Protein AF-A0A2W4NQB0-F1 (afdb_monomer)

pLDDT: mean 89.16, std 13.5, range [45.03, 98.75]

Mean predicted aligned error: 7.3 Å

Foldseek 3Di:
DDDPDDDDPPAAEDEFEALAPVSLLVQVVCLVVRHAAAYEYQPDDVRLQFQQAAADQDDPSSCVSCVLLQKDFANFWFWFAAQVQATDTGRIGRPQTFGCRVQQLFEEEEECCQAPSHDSPVNQVSNCPYPRCVVSVYHYHYWYFPLDPDPCLSPPALQVQLAVCPPPVSLVVRLVRVCVGCVRGQEYEYAQRQHQQDNSQVVSCVSNVHHYHYGGHGGNHSSSSNSVVSSVVSCVVSVHHYHHDDDDDDDDDPDPPPQDVPRDDPDPDDDDDDDD

Radius of gyration: 25.25 Å; Cα contacts (8 Å, |Δi|>4): 503; chains: 1; bounding box: 64×58×82 Å

Sequence (276 aa):
MGEPLATRAGEPSVLVVGAGFAGVAAAWAARQAGARVQVVSAGAGASELYSGLADGAPNAKAQEIASALGLAVHAAPRAVATREGFVRLVLGRDRAVLDLEALSGRTIAVVDLSRDDFDAGLLAKSLEASAWARSTRTRFVAVPVEALESGPERRFPPFDFARVLENPERVRKLARLLASASAHADGFLLGPWLGIERPVAEELTRLLARPVGETASGPEGAAGARFAVRRRELFGRLEIELAIGRVLTIERSPLRPVPRPGDRLPRPGGGSPSAA

Solvent-accessible surface area (backbone atoms only — not comparable to full-atom values): 15198 Å² total; per-residue (Å²): 133,82,80,79,83,84,74,66,93,87,60,54,76,45,82,35,80,38,75,32,67,70,29,47,51,51,48,50,54,41,42,77,69,66,31,51,38,38,35,35,20,72,63,87,45,79,47,31,34,27,29,33,69,36,78,66,88,69,50,75,68,52,45,52,54,37,45,65,44,58,32,48,70,48,100,57,74,37,35,31,44,37,75,89,23,44,74,43,77,28,26,26,30,32,66,39,40,32,63,47,57,86,44,62,51,33,40,33,28,21,46,22,58,77,34,80,88,50,62,24,62,62,33,15,55,38,36,37,70,27,72,67,22,60,76,43,57,27,43,45,41,53,35,76,44,96,66,66,93,50,80,70,65,35,70,49,54,49,45,61,45,5,56,59,48,56,38,71,66,52,42,53,51,44,41,55,51,53,56,70,62,42,81,80,44,59,27,40,39,36,61,39,31,51,21,48,88,50,66,41,16,61,51,42,17,64,75,64,77,32,58,37,16,18,23,33,23,54,67,68,18,15,40,5,50,25,42,52,49,31,47,51,54,44,28,59,78,66,69,38,45,76,45,84,42,77,87,88,79,87,78,83,72,82,72,74,77,74,74,53,98,82,60,76,73,80,70,82,75,80,77,77,84,86,86,133

Structure (mmCIF, N/CA/C/O backbone):
data_AF-A0A2W4NQB0-F1
#
_entry.id   AF-A0A2W4NQB0-F1
#
loop_
_atom_site.group_PDB
_atom_site.id
_atom_site.type_symbol
_atom_site.label_atom_id
_atom_site.label_alt_id
_atom_site.label_comp_id
_atom_site.label_asym_id
_atom_site.label_entity_id
_atom_site.label_seq_id
_atom_site.pdbx_PDB_ins_code
_atom_site.Cartn_x
_atom_site.Cartn_y
_atom_site.Cartn_z
_atom_site.occupancy
_atom_site.B_iso_or_equiv
_atom_site.auth_seq_id
_atom_site.auth_comp_id
_atom_site.auth_asym_id
_atom_site.auth_atom_id
_atom_site.pdbx_PDB_model_num
ATOM 1 N N . MET A 1 1 ? -6.551 19.478 28.915 1.00 45.03 1 MET A N 1
ATOM 2 C CA . MET A 1 1 ? -7.536 18.575 29.544 1.00 45.03 1 MET A CA 1
ATOM 3 C C . MET A 1 1 ? -8.723 18.504 28.603 1.00 45.03 1 MET A C 1
ATOM 5 O O . MET A 1 1 ? -9.237 19.561 28.270 1.00 45.03 1 MET A O 1
ATOM 9 N N . GLY A 1 2 ? -9.052 17.325 28.069 1.00 51.56 2 GLY A N 1
ATOM 10 C CA . GLY A 1 2 ? -10.217 17.168 27.190 1.00 51.56 2 GLY A CA 1
ATOM 11 C C . GLY A 1 2 ? -11.502 17.183 28.013 1.00 51.56 2 GLY A C 1
ATOM 12 O O . GLY A 1 2 ? -11.500 16.666 29.131 1.00 51.56 2 GLY A O 1
ATOM 13 N N . GLU A 1 3 ? -12.566 17.798 27.497 1.00 50.22 3 GLU A N 1
ATOM 14 C CA . GLU A 1 3 ? -13.870 17.742 28.156 1.00 50.22 3 GLU A CA 1
ATOM 15 C C . GLU A 1 3 ? -14.372 16.290 28.245 1.00 50.22 3 GLU A C 1
ATOM 17 O O . GLU A 1 3 ? -14.211 15.521 27.291 1.00 50.22 3 GLU A O 1
ATOM 22 N N . PRO A 1 4 ? -14.977 15.888 29.375 1.00 56.28 4 PRO A N 1
ATOM 23 C CA . PRO A 1 4 ? -15.612 14.587 29.489 1.00 56.28 4 PRO A CA 1
ATOM 24 C C . PRO A 1 4 ? -16.767 14.479 28.486 1.00 56.28 4 PRO A C 1
ATOM 26 O O . PRO A 1 4 ? -17.586 15.388 28.361 1.00 56.28 4 PRO A O 1
ATOM 29 N N . LEU A 1 5 ? -16.855 13.342 27.792 1.00 54.62 5 LEU A N 1
ATOM 30 C CA . LEU A 1 5 ? -17.960 13.043 26.884 1.00 54.62 5 LEU A CA 1
ATOM 31 C C . LEU A 1 5 ? -19.300 13.153 27.622 1.00 54.62 5 LEU A C 1
ATOM 33 O O . LEU A 1 5 ? -19.644 12.296 28.437 1.00 54.62 5 LEU A O 1
ATOM 37 N N . ALA A 1 6 ? -20.089 14.176 27.297 1.00 49.59 6 ALA A N 1
ATOM 38 C CA . ALA A 1 6 ? -21.476 14.254 27.731 1.00 49.59 6 ALA A CA 1
ATOM 39 C C . ALA A 1 6 ? -22.262 13.096 27.089 1.00 49.59 6 ALA A C 1
ATOM 41 O O . ALA A 1 6 ? -22.508 13.080 25.876 1.00 49.59 6 ALA A O 1
ATOM 42 N N . THR A 1 7 ? -22.628 12.091 27.884 1.00 50.47 7 THR A N 1
ATOM 43 C CA . THR A 1 7 ? -23.463 10.969 27.445 1.00 50.47 7 THR A CA 1
ATOM 44 C C . THR A 1 7 ? -24.933 11.395 27.431 1.00 50.47 7 THR A C 1
ATOM 46 O O . THR A 1 7 ? -25.436 11.988 28.386 1.00 50.47 7 THR A O 1
ATOM 49 N N . ARG A 1 8 ? -25.652 11.104 26.336 1.00 54.56 8 ARG A N 1
ATOM 50 C CA . ARG A 1 8 ? -27.122 11.149 26.356 1.00 54.56 8 ARG A CA 1
ATOM 51 C C . ARG A 1 8 ? -27.603 10.007 27.250 1.00 54.56 8 ARG A C 1
ATOM 53 O O . ARG A 1 8 ? -27.053 8.909 27.196 1.00 54.56 8 ARG A O 1
ATOM 60 N N . ALA A 1 9 ? -28.604 10.266 28.085 1.00 56.81 9 ALA A N 1
ATOM 61 C CA . ALA A 1 9 ? -29.135 9.255 28.990 1.00 56.81 9 ALA A CA 1
ATOM 62 C C . ALA A 1 9 ? -29.674 8.049 28.194 1.00 56.81 9 ALA A C 1
ATOM 64 O O . ALA A 1 9 ? -30.588 8.207 27.390 1.00 56.81 9 ALA A O 1
ATOM 65 N N . GLY A 1 10 ? -29.107 6.860 28.431 1.00 66.50 10 GLY A N 1
ATOM 66 C CA . GLY A 1 10 ? -29.635 5.576 27.948 1.00 66.50 10 GLY A CA 1
ATOM 67 C C . GLY A 1 10 ? -28.856 4.878 26.827 1.00 66.50 10 GLY A C 1
ATOM 68 O O . GLY A 1 10 ? -29.095 3.695 26.610 1.00 66.50 10 GLY A O 1
ATOM 69 N N . GLU A 1 11 ? -27.911 5.536 26.150 1.00 71.31 11 GLU A N 1
ATOM 70 C CA . GLU A 1 11 ? -27.106 4.885 25.102 1.00 71.31 11 GLU A CA 1
ATOM 71 C C . GLU A 1 11 ? -25.805 4.304 25.691 1.00 71.31 11 GLU A C 1
ATOM 73 O O . GLU A 1 11 ? -25.089 5.025 26.399 1.00 71.31 11 GLU A O 1
ATOM 78 N N . PRO A 1 12 ? -25.462 3.022 25.437 1.00 78.31 12 PRO A N 1
ATOM 79 C CA . PRO A 1 12 ? -24.201 2.462 25.904 1.00 78.31 12 PRO A CA 1
ATOM 80 C C . PRO A 1 12 ? -23.029 3.196 25.241 1.00 78.31 12 PRO A C 1
ATOM 82 O O . PRO A 1 12 ? -22.943 3.284 24.018 1.00 78.31 12 PRO A O 1
ATOM 85 N N . SER A 1 13 ? -22.117 3.731 26.052 1.00 89.06 13 SER A N 1
ATOM 86 C CA . SER A 1 13 ? -20.909 4.412 25.583 1.00 89.06 13 SER A CA 1
ATOM 87 C C . SER A 1 13 ? -19.702 3.481 25.644 1.00 89.06 13 SER A C 1
ATOM 89 O O . SER A 1 13 ? -19.432 2.892 26.693 1.00 89.06 13 SER A O 1
ATOM 91 N N . VAL A 1 14 ? -18.943 3.391 24.556 1.00 94.00 14 VAL A N 1
ATOM 92 C CA . VAL A 1 14 ? -17.714 2.597 24.468 1.00 94.00 14 VAL A CA 1
ATOM 93 C C . VAL A 1 14 ? -16.537 3.507 24.127 1.00 94.00 14 VAL A C 1
ATOM 95 O O . VAL A 1 14 ? -16.561 4.229 23.132 1.00 94.00 14 VAL A O 1
ATOM 98 N N . LEU A 1 15 ? -15.489 3.433 24.946 1.00 93.62 15 LEU A N 1
ATOM 99 C CA . LEU A 1 15 ? -14.187 4.030 24.668 1.00 93.62 15 LEU A CA 1
ATOM 100 C C . LEU A 1 15 ? -13.243 2.946 24.141 1.00 93.62 15 LEU A C 1
ATOM 102 O O . LEU A 1 15 ? -13.011 1.943 24.815 1.00 93.62 15 LEU A O 1
ATOM 106 N N . VAL A 1 16 ? -12.670 3.162 22.961 1.00 95.44 16 VAL A N 1
ATOM 107 C CA . VAL A 1 16 ? -11.648 2.292 22.372 1.00 95.44 16 VAL A CA 1
ATOM 108 C C . VAL A 1 16 ? -10.301 3.005 22.415 1.00 95.44 16 VAL A C 1
ATOM 110 O O . VAL A 1 16 ? -10.167 4.126 21.928 1.00 95.44 16 VAL A O 1
ATOM 113 N N . VAL A 1 17 ? -9.284 2.351 22.976 1.00 93.81 17 VAL A N 1
ATOM 114 C CA . VAL A 1 17 ? -7.919 2.890 23.046 1.00 93.81 17 VAL A CA 1
ATOM 115 C C . VAL A 1 17 ? -7.056 2.230 21.975 1.00 93.81 17 VAL A C 1
ATOM 117 O O . VAL A 1 17 ? -6.799 1.030 22.017 1.00 93.81 17 VAL A O 1
ATOM 120 N N . GLY A 1 18 ? -6.598 3.034 21.019 1.00 92.25 18 GLY A N 1
ATOM 121 C CA . GLY A 1 18 ? -5.845 2.601 19.847 1.00 92.25 18 GLY A CA 1
ATOM 122 C C . GLY A 1 18 ? -6.714 2.520 18.593 1.00 92.25 18 GLY A C 1
ATOM 123 O O . GLY A 1 18 ? -7.840 2.036 18.616 1.00 92.25 18 GLY A O 1
ATOM 124 N N . ALA A 1 19 ? -6.160 2.973 17.468 1.00 92.56 19 ALA A N 1
ATOM 125 C CA . ALA A 1 19 ? -6.850 3.033 16.179 1.00 92.56 19 ALA A CA 1
ATOM 126 C C . ALA A 1 19 ? -6.202 2.118 15.120 1.00 92.56 19 ALA A C 1
ATOM 128 O O . ALA A 1 19 ? -6.284 2.383 13.923 1.00 92.56 19 ALA A O 1
ATOM 129 N N . GLY A 1 20 ? -5.520 1.050 15.548 1.00 90.81 20 GLY A N 1
ATOM 130 C CA . GLY A 1 20 ? -5.063 -0.002 14.635 1.00 90.81 20 GLY A CA 1
ATOM 131 C C . GLY A 1 20 ? -6.180 -0.969 14.236 1.00 90.81 20 GLY A C 1
ATOM 132 O O . GLY A 1 20 ? -7.324 -0.758 14.627 1.00 90.81 20 GLY A O 1
ATOM 133 N N . PHE A 1 21 ? -5.878 -2.053 13.510 1.00 88.69 21 PHE A N 1
ATOM 134 C CA . PHE A 1 21 ? -6.901 -3.011 13.042 1.00 88.69 21 PHE A CA 1
ATOM 135 C C . PHE A 1 21 ? -7.798 -3.535 14.169 1.00 88.69 21 PHE A C 1
ATOM 137 O O . PHE A 1 21 ? -9.017 -3.531 14.029 1.00 88.69 21 PHE A O 1
ATOM 144 N N . ALA A 1 22 ? -7.212 -3.924 15.307 1.00 90.19 22 ALA A N 1
ATOM 145 C CA . ALA A 1 22 ? -7.974 -4.375 16.473 1.00 90.19 22 ALA A CA 1
ATOM 146 C C . ALA A 1 22 ? -8.902 -3.279 17.027 1.00 90.19 22 ALA A C 1
ATOM 148 O O . ALA A 1 22 ? -10.061 -3.549 17.330 1.00 90.19 22 ALA A O 1
ATOM 149 N N . GLY A 1 23 ? -8.420 -2.035 17.102 1.00 93.62 23 GLY A N 1
ATOM 150 C CA . GLY A 1 23 ? -9.219 -0.890 17.543 1.00 93.62 23 GLY A CA 1
ATOM 151 C C . GLY A 1 23 ? -10.349 -0.555 16.571 1.00 93.62 23 GLY A C 1
ATOM 152 O O . GLY A 1 23 ? -11.481 -0.342 16.993 1.00 93.62 23 GLY A O 1
ATOM 153 N N . VAL A 1 24 ? -10.079 -0.596 15.263 1.00 93.81 24 VAL A N 1
ATOM 154 C CA . VAL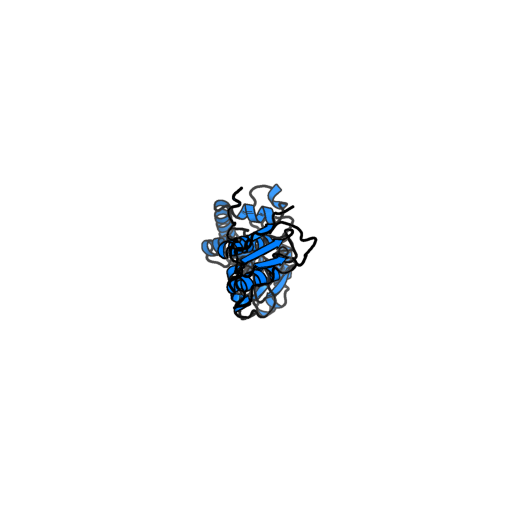 A 1 24 ? -11.099 -0.425 14.219 1.00 93.81 24 VAL A CA 1
ATOM 155 C C . VAL A 1 24 ? -12.156 -1.521 14.309 1.00 93.81 24 VAL A C 1
ATOM 157 O O . VAL A 1 24 ? -13.344 -1.214 14.279 1.00 93.81 24 VAL A O 1
ATOM 160 N N . ALA A 1 25 ? -11.749 -2.781 14.470 1.00 93.19 25 ALA A N 1
ATOM 161 C CA . ALA A 1 25 ? -12.675 -3.901 14.598 1.00 93.19 25 ALA A CA 1
ATOM 162 C C . ALA A 1 25 ? -13.538 -3.797 15.865 1.00 93.19 25 ALA A C 1
ATOM 164 O O . ALA A 1 25 ? -14.746 -4.027 15.801 1.00 93.19 25 ALA A O 1
ATOM 165 N N . ALA A 1 26 ? -12.947 -3.404 16.999 1.00 95.31 26 ALA A N 1
ATOM 166 C CA . ALA A 1 26 ? -13.676 -3.170 18.243 1.00 95.31 26 ALA A CA 1
ATOM 167 C C . ALA A 1 26 ? -14.680 -2.015 18.104 1.00 95.31 26 ALA A C 1
ATOM 169 O O . ALA A 1 26 ? -15.844 -2.164 18.471 1.00 95.31 26 ALA A O 1
ATOM 170 N N . ALA A 1 27 ? -14.253 -0.892 17.519 1.00 96.12 27 ALA A N 1
ATOM 171 C CA . ALA A 1 27 ? -15.099 0.276 17.305 1.00 96.12 27 ALA A CA 1
ATOM 172 C C . ALA A 1 27 ? -16.256 -0.022 16.337 1.00 96.12 27 ALA A C 1
ATOM 174 O O . ALA A 1 27 ? -17.401 0.327 16.620 1.00 96.12 27 ALA A O 1
ATOM 175 N N . TRP A 1 28 ? -15.978 -0.742 15.244 1.00 95.19 28 TRP A N 1
ATOM 176 C CA . TRP A 1 28 ? -16.994 -1.241 14.317 1.00 95.19 28 TRP A CA 1
ATOM 177 C C . TRP A 1 28 ? -18.005 -2.132 15.032 1.00 95.19 28 TRP A C 1
ATOM 179 O O . TRP A 1 28 ? -19.208 -1.913 14.937 1.00 95.19 28 TRP A O 1
ATOM 189 N N . ALA A 1 29 ? -17.534 -3.150 15.758 1.00 94.81 29 ALA A N 1
ATOM 190 C CA . ALA A 1 29 ? -18.412 -4.096 16.436 1.00 94.81 29 ALA A CA 1
ATOM 191 C C . ALA A 1 29 ? -19.301 -3.405 17.480 1.00 94.81 29 ALA A C 1
ATOM 193 O O . ALA A 1 29 ? -20.493 -3.701 17.538 1.00 94.81 29 ALA A O 1
ATOM 194 N N . ALA A 1 30 ? -18.745 -2.465 18.250 1.00 95.56 30 ALA A N 1
ATOM 195 C CA . ALA A 1 30 ? -19.498 -1.667 19.211 1.00 95.56 30 ALA A CA 1
ATOM 196 C C . ALA A 1 30 ? -20.546 -0.779 18.522 1.00 95.56 30 ALA A C 1
ATOM 198 O O . ALA A 1 30 ? -21.688 -0.722 18.979 1.00 95.56 30 ALA A O 1
ATOM 199 N N . ARG A 1 31 ? -20.207 -0.152 17.386 1.00 95.00 31 ARG A N 1
ATOM 200 C CA . ARG A 1 31 ? -21.181 0.625 16.607 1.00 95.00 31 ARG A CA 1
ATOM 201 C C . ARG A 1 31 ? -22.320 -0.223 16.063 1.00 95.00 31 ARG A C 1
ATOM 203 O O . ARG A 1 31 ? -23.473 0.160 16.221 1.00 95.00 31 ARG A O 1
ATOM 210 N N . GLN A 1 32 ? -22.025 -1.400 15.515 1.00 93.12 32 GLN A N 1
ATOM 211 C CA . GLN A 1 32 ? -23.063 -2.326 15.042 1.00 93.12 32 GLN A CA 1
ATOM 212 C C . GLN A 1 32 ? -23.973 -2.830 16.174 1.00 93.12 32 GLN A C 1
ATOM 214 O O . GLN A 1 32 ? -25.094 -3.252 15.912 1.00 93.12 32 GLN A O 1
ATOM 219 N N . ALA A 1 33 ? -23.510 -2.779 17.425 1.00 94.06 33 ALA A N 1
ATOM 220 C CA . ALA A 1 33 ? -24.309 -3.089 18.607 1.00 94.06 33 ALA A CA 1
ATOM 221 C C . ALA A 1 33 ? -25.125 -1.887 19.135 1.00 94.06 33 ALA A C 1
ATOM 223 O O . ALA A 1 33 ? -25.740 -1.994 20.193 1.00 94.06 33 ALA A O 1
ATOM 224 N N . GLY A 1 34 ? -25.126 -0.749 18.431 1.00 94.00 34 GLY A N 1
ATOM 225 C CA . GLY A 1 34 ? -25.871 0.453 18.812 1.00 94.00 34 GLY A CA 1
ATOM 226 C C . GLY A 1 34 ? -25.206 1.294 19.905 1.00 94.00 34 GLY A C 1
ATOM 227 O O . GLY A 1 34 ? -25.878 2.105 20.532 1.00 94.00 34 GLY A O 1
ATOM 228 N N . ALA A 1 35 ? -23.910 1.098 20.169 1.00 94.44 35 ALA A N 1
ATOM 229 C CA . ALA A 1 35 ? -23.185 1.926 21.127 1.00 94.44 35 ALA A CA 1
ATOM 230 C C . ALA A 1 35 ? -22.742 3.256 20.508 1.00 94.44 35 ALA A C 1
ATOM 232 O O . ALA A 1 35 ? -22.374 3.314 19.330 1.00 94.44 35 ALA A O 1
ATOM 233 N N . ARG A 1 36 ? -22.644 4.303 21.333 1.00 93.75 36 ARG A N 1
ATOM 234 C CA . ARG A 1 36 ? -21.864 5.503 21.013 1.00 93.75 36 ARG A CA 1
ATOM 235 C C . ARG A 1 36 ? -20.392 5.200 21.245 1.00 93.75 36 ARG A C 1
ATOM 237 O O . ARG A 1 36 ? -20.005 4.822 22.349 1.00 93.75 36 ARG A O 1
ATOM 244 N N . VAL A 1 37 ? -19.566 5.377 20.219 1.00 96.19 37 VAL A N 1
ATOM 245 C CA . VAL A 1 37 ? -18.154 4.987 20.271 1.00 96.19 37 VAL A CA 1
ATOM 246 C C . VAL A 1 37 ? -17.254 6.206 20.118 1.00 96.19 37 VAL A C 1
ATOM 248 O O . VAL A 1 37 ? -17.406 6.973 19.168 1.00 96.19 37 VAL A O 1
ATOM 251 N N . GLN A 1 38 ? -16.287 6.337 21.025 1.00 95.50 38 GLN A N 1
ATOM 252 C CA . GLN A 1 38 ? -15.130 7.214 20.865 1.00 95.50 38 GLN A CA 1
ATOM 253 C C . GLN A 1 38 ? -13.867 6.358 20.785 1.00 95.50 38 GLN A C 1
ATOM 255 O O . GLN A 1 38 ? -13.669 5.432 21.573 1.00 95.50 38 GLN A O 1
ATOM 260 N N . VAL A 1 39 ? -13.002 6.673 19.831 1.00 95.38 39 VAL A N 1
ATOM 261 C CA . VAL A 1 39 ? -11.683 6.074 19.663 1.00 95.38 39 VAL A CA 1
ATOM 262 C C . VAL A 1 39 ? -10.642 7.119 20.038 1.00 95.38 39 VAL A C 1
ATOM 264 O O . VAL A 1 39 ? -10.654 8.223 19.501 1.00 95.38 39 VAL A O 1
ATOM 267 N N . VAL A 1 40 ? -9.710 6.769 20.921 1.00 93.81 40 VAL A N 1
ATOM 268 C CA . VAL A 1 40 ? -8.557 7.614 21.259 1.00 93.81 40 VAL A CA 1
ATOM 269 C C . VAL A 1 40 ? -7.291 6.984 20.700 1.00 93.81 40 VAL A C 1
ATOM 271 O O . VAL A 1 40 ? -7.026 5.801 20.918 1.00 93.81 40 VAL A O 1
ATOM 274 N N . SER A 1 41 ? -6.481 7.761 19.985 1.00 91.31 41 SER A N 1
ATOM 275 C CA . SER A 1 41 ? -5.227 7.281 19.400 1.00 91.31 41 SER A CA 1
ATOM 276 C C . SER A 1 41 ? -4.120 8.321 19.497 1.00 91.31 41 SER A C 1
ATOM 278 O O . SER A 1 41 ? -4.322 9.487 19.177 1.00 91.31 41 SER A O 1
ATOM 280 N N . ALA A 1 42 ? -2.919 7.884 19.884 1.00 86.19 42 ALA A N 1
ATOM 281 C CA . ALA A 1 42 ? -1.741 8.745 19.992 1.00 86.19 42 ALA A CA 1
ATOM 282 C C . ALA A 1 42 ? -1.047 9.018 18.638 1.00 86.19 42 ALA A C 1
ATOM 284 O O . ALA A 1 42 ? 0.081 9.503 18.630 1.00 86.19 42 ALA A O 1
ATOM 285 N N . GLY A 1 43 ? -1.698 8.698 17.513 1.00 77.62 43 GLY A N 1
ATOM 286 C CA . GLY A 1 43 ? -1.134 8.788 16.165 1.00 77.62 43 GLY A CA 1
ATOM 287 C C . GLY A 1 43 ? -0.704 7.428 15.614 1.00 77.62 43 GLY A C 1
ATOM 288 O O . GLY A 1 43 ? -1.282 6.395 15.975 1.00 77.62 43 GLY A O 1
ATOM 289 N N . ALA A 1 44 ? 0.308 7.446 14.742 1.00 68.88 44 ALA A N 1
ATOM 290 C CA . ALA A 1 44 ? 0.796 6.265 14.043 1.00 68.88 44 ALA A CA 1
ATOM 291 C C . ALA A 1 44 ? 1.250 5.166 15.011 1.00 68.88 44 ALA A C 1
ATOM 293 O O . ALA A 1 44 ? 2.249 5.291 15.713 1.00 68.88 44 ALA A O 1
ATOM 294 N N . GLY A 1 45 ? 0.467 4.086 15.073 1.00 67.25 45 GLY A N 1
ATOM 295 C CA . GLY A 1 45 ? 0.787 2.866 15.815 1.00 67.25 45 GLY A CA 1
ATOM 296 C C . GLY A 1 45 ? 1.128 1.706 14.880 1.00 67.25 45 GLY A C 1
ATOM 297 O O . GLY A 1 45 ? 1.138 1.865 13.666 1.00 67.25 45 GLY A O 1
ATOM 298 N N . ALA A 1 46 ? 1.318 0.501 15.423 1.00 61.28 46 ALA A N 1
ATOM 299 C CA . ALA A 1 46 ? 1.744 -0.685 14.664 1.00 61.28 46 ALA A CA 1
ATOM 300 C C . ALA A 1 46 ? 0.897 -1.021 13.413 1.00 61.28 46 ALA A C 1
ATOM 302 O O . ALA A 1 46 ? 1.411 -1.600 12.466 1.00 61.28 46 ALA A O 1
ATOM 303 N N . SER A 1 47 ? -0.388 -0.653 13.366 1.00 59.84 47 SER A N 1
ATOM 304 C CA . SER A 1 47 ? -1.214 -0.826 12.154 1.00 59.84 47 SER A CA 1
ATOM 305 C C . SER A 1 47 ? -1.168 0.357 11.180 1.00 59.84 47 SER A C 1
ATOM 307 O O . SER A 1 47 ? -1.602 0.209 10.051 1.00 59.84 47 SER A O 1
ATOM 309 N N . GLU A 1 48 ? -0.660 1.524 11.576 1.00 63.22 48 GLU A N 1
ATOM 310 C CA . GLU A 1 48 ? -0.214 2.553 10.619 1.00 63.22 48 GLU A CA 1
ATOM 311 C C . GLU A 1 48 ? 1.204 2.241 10.101 1.00 63.22 48 GLU A C 1
ATOM 313 O O . GLU A 1 48 ? 1.626 2.794 9.096 1.00 63.22 48 GLU A O 1
ATOM 318 N N . LEU A 1 49 ? 1.898 1.267 10.709 1.00 57.81 49 LEU A N 1
ATOM 319 C CA . LEU A 1 49 ? 3.086 0.598 10.157 1.00 57.81 49 LEU A CA 1
ATOM 320 C C . LEU A 1 49 ? 2.723 -0.562 9.205 1.00 57.81 49 LEU A C 1
ATOM 322 O O . LEU A 1 49 ? 3.543 -1.439 8.939 1.00 57.81 49 LEU A O 1
ATOM 326 N N . TYR A 1 50 ? 1.477 -0.597 8.724 1.00 76.75 50 TYR A N 1
ATOM 327 C CA . TYR A 1 50 ? 0.960 -1.641 7.847 1.00 76.75 50 TYR A CA 1
ATOM 328 C C . TYR A 1 50 ? 1.698 -1.667 6.508 1.00 76.75 50 TYR A C 1
ATOM 330 O O . TYR A 1 50 ? 1.749 -0.673 5.787 1.00 76.75 50 TYR A O 1
ATOM 338 N N . SER A 1 51 ? 2.207 -2.843 6.146 1.00 85.56 51 SER A N 1
ATOM 339 C CA . SER A 1 51 ? 2.944 -3.075 4.899 1.00 85.56 51 SER A CA 1
ATOM 340 C C . SER A 1 51 ? 2.055 -3.166 3.658 1.00 85.56 51 SER A C 1
ATOM 342 O O . SER A 1 51 ? 2.549 -3.391 2.554 1.00 85.56 51 SER A O 1
ATOM 344 N N . GLY A 1 52 ? 0.738 -3.028 3.809 1.00 90.19 52 GLY A N 1
ATOM 345 C CA . GLY A 1 52 ? -0.202 -3.322 2.733 1.00 90.19 52 GLY A CA 1
ATOM 346 C C . GLY A 1 52 ? -0.665 -4.775 2.717 1.00 90.19 52 GLY A C 1
ATOM 347 O O . GLY A 1 52 ? -1.418 -5.127 1.820 1.00 90.19 52 GLY A O 1
ATOM 348 N N . LEU A 1 53 ? -0.241 -5.619 3.662 1.00 93.00 53 LEU A N 1
ATOM 349 C CA . LEU A 1 53 ? -0.477 -7.064 3.632 1.00 93.00 53 LEU A CA 1
ATOM 350 C C . LEU A 1 53 ? -1.193 -7.567 4.888 1.00 93.00 53 LEU A C 1
ATOM 352 O O . LEU A 1 53 ? -0.798 -7.228 6.002 1.00 93.00 53 LEU A O 1
ATOM 356 N N . ALA A 1 54 ? -2.183 -8.440 4.712 1.00 90.00 54 ALA A N 1
ATOM 357 C CA . ALA A 1 54 ? -2.891 -9.109 5.797 1.00 90.00 54 ALA A CA 1
ATOM 358 C C . ALA A 1 54 ? -2.743 -10.636 5.703 1.00 90.00 54 ALA A C 1
ATOM 360 O O . ALA A 1 54 ? -3.032 -11.259 4.674 1.00 90.00 54 ALA A O 1
ATOM 361 N N . ASP A 1 55 ? -2.325 -11.233 6.817 1.00 85.75 55 ASP A N 1
ATOM 362 C CA . ASP A 1 55 ? -2.220 -12.678 6.997 1.00 85.75 55 ASP A CA 1
ATOM 363 C C . ASP A 1 55 ? -3.447 -13.237 7.735 1.00 85.75 55 ASP A C 1
ATOM 365 O O . ASP A 1 55 ? -4.058 -12.554 8.558 1.00 85.75 55 ASP A O 1
ATOM 369 N N . GLY A 1 56 ? -3.767 -14.510 7.487 1.00 79.75 56 GLY A N 1
ATOM 370 C CA . GLY A 1 56 ? -4.796 -15.257 8.222 1.00 79.75 56 GLY A CA 1
ATOM 371 C C . GLY A 1 56 ? -6.129 -15.413 7.485 1.00 79.75 56 GLY A C 1
ATOM 372 O O . GLY A 1 56 ? -6.472 -14.623 6.611 1.00 79.75 56 GLY A O 1
ATOM 373 N N . ALA A 1 57 ? -6.866 -16.478 7.824 1.00 66.81 57 ALA A N 1
ATOM 374 C CA . ALA A 1 57 ? -8.152 -16.829 7.218 1.00 66.81 57 ALA A CA 1
ATOM 375 C C . ALA A 1 57 ? -9.261 -15.895 7.733 1.00 66.81 57 ALA A C 1
ATOM 377 O O . ALA A 1 57 ? -9.670 -16.010 8.893 1.00 66.81 57 ALA A O 1
ATOM 378 N N . PRO A 1 58 ? -9.764 -14.961 6.912 1.00 74.88 58 PRO A N 1
ATOM 379 C CA . PRO A 1 58 ? -10.725 -13.986 7.384 1.00 74.88 58 PRO A CA 1
ATOM 380 C C . PRO A 1 58 ? -12.115 -14.621 7.390 1.00 74.88 58 PRO A C 1
ATOM 382 O O . PRO A 1 58 ? -12.617 -15.064 6.355 1.00 74.88 58 PRO A O 1
ATOM 385 N N . ASN A 1 59 ? -12.757 -14.640 8.560 1.00 85.56 59 ASN A N 1
ATOM 386 C CA . ASN A 1 59 ? -14.190 -14.914 8.644 1.00 85.56 59 ASN A CA 1
ATOM 387 C C . ASN A 1 59 ? -14.993 -13.794 7.947 1.00 85.56 59 ASN A C 1
ATOM 389 O O . ASN A 1 59 ? -14.450 -12.732 7.637 1.00 85.56 59 ASN A O 1
ATOM 393 N N . ALA A 1 60 ? -16.292 -14.006 7.723 1.00 88.00 60 ALA A N 1
ATOM 394 C CA . ALA A 1 60 ? -17.138 -13.053 6.996 1.00 88.00 60 ALA A CA 1
ATOM 395 C C . ALA A 1 60 ? -17.067 -11.616 7.558 1.00 88.00 60 ALA A C 1
ATOM 397 O O . ALA A 1 60 ? -16.997 -10.653 6.800 1.00 88.00 60 ALA A O 1
ATOM 398 N N . LYS A 1 61 ? -16.994 -11.464 8.886 1.00 87.12 61 LYS A N 1
ATOM 399 C CA . LYS A 1 61 ? -16.929 -10.148 9.536 1.00 87.12 61 LYS A CA 1
ATOM 400 C C . LYS A 1 61 ? -15.572 -9.464 9.352 1.00 87.12 61 LYS A C 1
ATOM 402 O O . LYS A 1 61 ? -15.508 -8.253 9.165 1.00 87.12 61 LYS A O 1
ATOM 407 N N . ALA A 1 62 ? -14.485 -10.233 9.364 1.00 85.69 62 ALA A N 1
ATOM 408 C CA . ALA A 1 62 ? -13.158 -9.722 9.035 1.00 85.69 62 ALA A CA 1
ATOM 409 C C . ALA A 1 62 ? -13.083 -9.262 7.569 1.00 85.69 62 ALA A C 1
ATOM 411 O O . ALA A 1 62 ? -12.490 -8.222 7.295 1.00 85.69 62 ALA A O 1
ATOM 412 N N . GLN A 1 63 ? -13.727 -9.987 6.646 1.00 88.69 63 GLN A N 1
ATOM 413 C CA . GLN A 1 63 ? -13.819 -9.592 5.234 1.00 88.69 63 GLN A CA 1
ATOM 414 C C . GLN A 1 63 ? -14.602 -8.287 5.056 1.00 88.69 63 GLN A C 1
ATOM 416 O O . GLN A 1 63 ? -14.162 -7.411 4.316 1.00 88.69 63 GLN A O 1
ATOM 421 N N . GLU A 1 64 ? -15.722 -8.130 5.764 1.00 90.94 64 GLU A N 1
ATOM 422 C CA . GLU A 1 64 ? -16.537 -6.912 5.739 1.00 90.94 64 GLU A CA 1
ATOM 423 C C . GLU A 1 64 ? -15.730 -5.683 6.189 1.00 90.94 64 GLU A C 1
ATOM 425 O O . GLU A 1 64 ? -15.640 -4.694 5.459 1.00 90.94 64 GLU A O 1
ATOM 430 N N . ILE A 1 65 ? -15.063 -5.774 7.347 1.00 91.06 65 ILE A N 1
ATOM 431 C CA . ILE A 1 65 ? -14.233 -4.685 7.886 1.00 91.06 65 ILE A CA 1
ATOM 432 C C . ILE A 1 65 ? -13.059 -4.381 6.946 1.00 91.06 65 ILE A C 1
ATOM 434 O O . ILE A 1 65 ? -12.784 -3.217 6.654 1.00 91.06 65 ILE A O 1
ATOM 438 N N . ALA A 1 66 ? -12.374 -5.410 6.446 1.00 90.75 66 ALA A N 1
ATOM 439 C CA . ALA A 1 66 ? -11.252 -5.245 5.528 1.00 90.75 66 ALA A CA 1
ATOM 440 C C . ALA A 1 66 ? -11.680 -4.571 4.213 1.00 90.75 66 ALA A C 1
ATOM 442 O O . ALA A 1 66 ? -11.017 -3.640 3.758 1.00 90.75 66 ALA A O 1
ATOM 443 N N . SER A 1 67 ? -12.822 -4.972 3.647 1.00 89.75 67 SER A N 1
ATOM 444 C CA . SER A 1 67 ? -13.399 -4.339 2.458 1.00 89.75 67 SER A CA 1
ATOM 445 C C . SER A 1 67 ? -13.761 -2.875 2.720 1.00 89.75 67 SER A C 1
ATOM 447 O O . SER A 1 67 ? -13.466 -2.006 1.899 1.00 89.75 67 SER A O 1
ATOM 449 N N . ALA A 1 68 ? -14.335 -2.567 3.885 1.00 90.81 68 ALA A N 1
ATOM 450 C CA . ALA A 1 68 ? -14.667 -1.196 4.268 1.00 90.81 68 ALA A CA 1
ATOM 451 C C . ALA A 1 68 ? -13.433 -0.297 4.476 1.00 90.81 68 ALA A C 1
ATOM 453 O O . ALA A 1 68 ? -13.540 0.928 4.355 1.00 90.81 68 ALA A O 1
ATOM 454 N N . LEU A 1 69 ? -12.278 -0.909 4.755 1.00 91.38 69 LEU A N 1
ATOM 455 C CA . LEU A 1 69 ? -10.955 -0.283 4.814 1.00 91.38 69 LEU A CA 1
ATOM 456 C C . LEU A 1 69 ? -10.223 -0.271 3.461 1.00 91.38 69 LEU A C 1
ATOM 458 O O . LEU A 1 69 ? -9.081 0.175 3.392 1.00 91.38 69 LEU A O 1
ATOM 462 N N . GLY A 1 70 ? -10.858 -0.740 2.384 1.00 89.88 70 GLY A N 1
ATOM 463 C CA . GLY A 1 70 ? -10.287 -0.730 1.037 1.00 89.88 70 GLY A CA 1
ATOM 464 C C . GLY A 1 70 ? -9.279 -1.846 0.758 1.00 89.88 70 GLY A C 1
ATOM 465 O O . GLY A 1 70 ? -8.558 -1.766 -0.234 1.00 89.88 70 GLY A O 1
ATOM 466 N N . LEU A 1 71 ? -9.224 -2.892 1.585 1.00 92.50 71 LEU A N 1
ATOM 467 C CA . LEU A 1 71 ? -8.395 -4.068 1.321 1.00 92.50 71 LEU A CA 1
ATOM 468 C C . LEU A 1 71 ? -9.107 -5.042 0.379 1.00 92.50 71 LEU A C 1
ATOM 470 O O . LEU A 1 71 ? -10.318 -5.252 0.462 1.00 92.50 71 LEU A O 1
ATOM 474 N N . ALA A 1 72 ? -8.339 -5.672 -0.504 1.00 92.69 72 ALA A N 1
ATOM 475 C CA . ALA A 1 72 ? -8.761 -6.849 -1.242 1.00 92.69 72 ALA A CA 1
ATOM 476 C C . ALA A 1 72 ? -8.476 -8.090 -0.393 1.00 92.69 72 ALA A C 1
ATOM 478 O O . ALA A 1 72 ? -7.334 -8.333 -0.007 1.00 92.69 72 ALA A O 1
ATOM 479 N N . VAL A 1 73 ? -9.516 -8.865 -0.093 1.00 92.25 73 VAL A N 1
ATOM 480 C CA . VAL A 1 73 ? -9.420 -10.105 0.681 1.00 92.25 73 VAL A CA 1
ATOM 481 C C . VAL A 1 73 ? -9.828 -11.279 -0.194 1.00 92.25 73 VAL A C 1
ATOM 483 O O . VAL A 1 73 ? -10.768 -11.180 -0.983 1.00 92.25 73 VAL A O 1
ATOM 486 N N . HIS A 1 74 ? -9.112 -12.390 -0.068 1.00 91.19 74 HIS A N 1
ATOM 487 C CA . HIS A 1 74 ? -9.233 -13.532 -0.958 1.00 91.19 74 HIS A CA 1
ATOM 488 C C . HIS A 1 74 ? -9.452 -14.827 -0.175 1.00 91.19 74 HIS A C 1
ATOM 490 O O . HIS A 1 74 ? -8.897 -15.029 0.902 1.00 91.19 74 HIS A O 1
ATOM 496 N N . ALA A 1 75 ? -10.257 -15.727 -0.746 1.00 89.25 75 ALA A N 1
ATOM 497 C CA . ALA A 1 75 ? -10.494 -17.056 -0.181 1.00 89.25 75 ALA A CA 1
ATOM 498 C C . ALA A 1 75 ? -9.271 -17.984 -0.305 1.00 89.25 75 ALA A C 1
ATOM 500 O O . ALA A 1 75 ? -9.113 -18.906 0.489 1.00 89.25 75 ALA A O 1
ATOM 501 N N . ALA A 1 76 ? -8.414 -17.733 -1.298 1.00 91.81 76 ALA A N 1
ATOM 502 C CA . ALA A 1 76 ? -7.162 -18.444 -1.521 1.00 91.81 76 ALA A CA 1
ATOM 503 C C . ALA A 1 76 ? -5.976 -17.473 -1.404 1.00 91.81 76 ALA A C 1
ATOM 505 O O . ALA A 1 76 ? -6.147 -16.289 -1.724 1.00 91.81 76 ALA A O 1
ATOM 506 N N . PRO A 1 77 ? -4.789 -17.946 -0.977 1.00 94.94 77 PRO A N 1
ATOM 507 C CA . PRO A 1 77 ? -3.604 -17.105 -0.897 1.00 94.94 77 PRO A CA 1
ATOM 508 C C . PRO A 1 77 ? -3.252 -16.458 -2.242 1.00 94.94 77 PRO A C 1
ATOM 510 O O . PRO A 1 77 ? -3.389 -17.076 -3.297 1.00 94.94 77 PRO A O 1
ATOM 513 N N . ARG A 1 78 ? -2.774 -15.216 -2.193 1.00 96.19 78 ARG A N 1
ATOM 514 C CA . ARG A 1 78 ? -2.264 -14.447 -3.331 1.00 96.19 78 ARG A CA 1
ATOM 515 C C . ARG A 1 78 ? -0.782 -14.183 -3.165 1.00 96.19 78 ARG A C 1
ATOM 517 O O . ARG A 1 78 ? -0.334 -13.860 -2.066 1.00 96.19 78 ARG A O 1
ATOM 524 N N . ALA A 1 79 ? -0.044 -14.296 -4.259 1.00 98.00 79 ALA A N 1
ATOM 525 C CA . ALA A 1 79 ? 1.355 -13.919 -4.316 1.00 98.00 79 ALA A CA 1
ATOM 526 C C . ALA A 1 79 ? 1.502 -12.398 -4.450 1.00 98.00 79 ALA A C 1
ATOM 528 O O . ALA A 1 79 ? 0.861 -11.773 -5.293 1.00 98.00 79 ALA A O 1
ATOM 529 N N . VAL A 1 80 ? 2.361 -11.807 -3.623 1.00 98.31 80 VAL A N 1
ATOM 530 C CA . VAL A 1 80 ? 2.701 -10.377 -3.639 1.00 98.31 80 VAL A CA 1
ATOM 531 C C . VAL A 1 80 ? 4.213 -10.200 -3.531 1.00 98.31 80 VAL A C 1
ATOM 533 O O . VAL A 1 80 ? 4.882 -10.981 -2.852 1.00 98.31 80 VAL A O 1
ATOM 536 N N . ALA A 1 81 ? 4.759 -9.173 -4.182 1.00 98.25 81 ALA A N 1
ATOM 537 C CA . ALA A 1 81 ? 6.170 -8.816 -4.050 1.00 98.25 81 ALA A CA 1
ATOM 538 C C . ALA A 1 81 ? 6.390 -7.962 -2.796 1.00 98.25 81 ALA A C 1
ATOM 540 O O . ALA A 1 81 ? 5.657 -6.999 -2.565 1.00 98.25 81 ALA A O 1
ATOM 541 N N . THR A 1 82 ? 7.421 -8.268 -2.013 1.00 9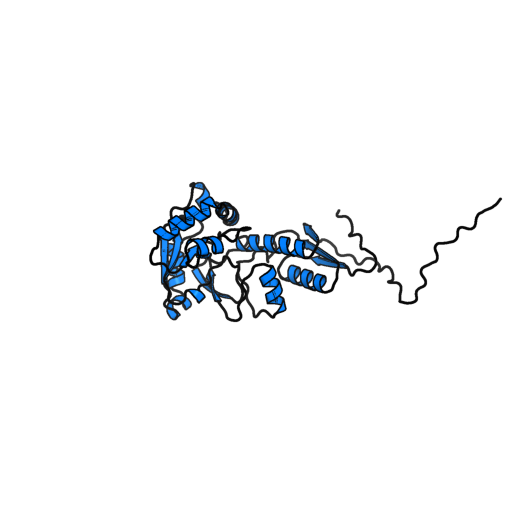7.06 82 THR A N 1
ATOM 542 C CA . THR A 1 82 ? 7.928 -7.371 -0.968 1.00 97.06 82 THR A CA 1
ATOM 543 C C . THR A 1 82 ? 9.041 -6.487 -1.520 1.00 97.06 82 THR A C 1
ATOM 545 O O . THR A 1 82 ? 9.647 -6.792 -2.550 1.00 97.06 82 THR A O 1
ATOM 548 N N . ARG A 1 83 ? 9.324 -5.381 -0.831 1.00 94.06 83 ARG A N 1
ATOM 549 C CA . ARG A 1 83 ? 10.392 -4.453 -1.218 1.00 94.06 83 ARG A CA 1
ATOM 550 C C . ARG A 1 83 ? 11.784 -5.092 -1.137 1.00 94.06 83 ARG A C 1
ATOM 552 O O . ARG A 1 83 ? 12.690 -4.688 -1.853 1.00 94.06 83 ARG A O 1
ATOM 559 N N . GLU A 1 84 ? 11.941 -6.106 -0.297 1.00 94.94 84 GLU A N 1
ATOM 560 C CA . GLU A 1 84 ? 13.185 -6.853 -0.093 1.00 94.94 84 GLU A CA 1
ATOM 561 C C . GLU A 1 84 ? 13.426 -7.920 -1.179 1.00 94.94 84 GLU A C 1
ATOM 563 O O . GLU A 1 84 ? 14.429 -8.628 -1.131 1.00 94.94 84 GLU A O 1
ATOM 568 N N . GLY A 1 85 ? 12.529 -8.048 -2.166 1.00 96.38 85 GLY A N 1
ATOM 569 C CA . GLY A 1 85 ? 12.693 -8.978 -3.287 1.00 96.38 85 GLY A CA 1
ATOM 570 C C . GLY A 1 85 ? 12.212 -10.395 -3.024 1.00 96.38 85 GLY A C 1
ATOM 571 O O . GLY A 1 85 ? 12.637 -11.319 -3.715 1.00 96.38 85 GLY A O 1
ATOM 572 N N . PHE A 1 86 ? 11.296 -10.572 -2.071 1.00 96.50 86 PHE A N 1
ATOM 573 C CA . PHE A 1 86 ? 10.632 -11.850 -1.837 1.00 96.50 86 PHE A CA 1
ATOM 574 C C . PHE A 1 86 ? 9.215 -11.854 -2.400 1.00 96.50 86 PHE A C 1
ATOM 576 O O . PHE A 1 86 ? 8.525 -10.835 -2.409 1.00 96.50 86 PHE A O 1
ATOM 583 N N . VAL A 1 87 ? 8.754 -13.035 -2.812 1.00 97.88 87 VAL A N 1
ATOM 584 C CA . VAL A 1 87 ? 7.331 -13.280 -3.056 1.00 97.88 87 VAL A CA 1
ATOM 585 C C . VAL A 1 87 ? 6.731 -13.891 -1.800 1.00 97.88 87 VAL A C 1
ATOM 587 O O . VAL A 1 87 ? 7.190 -14.932 -1.328 1.00 97.88 87 VAL A O 1
ATOM 590 N N . ARG A 1 88 ? 5.700 -13.245 -1.261 1.00 96.50 88 ARG A N 1
ATOM 591 C CA . ARG A 1 88 ? 4.970 -13.694 -0.076 1.00 96.50 88 ARG A CA 1
ATOM 592 C C . ARG A 1 88 ? 3.553 -14.104 -0.457 1.00 96.50 88 ARG A C 1
ATOM 594 O O . ARG A 1 88 ? 2.937 -13.467 -1.304 1.00 96.50 88 ARG A O 1
ATOM 601 N N . LEU A 1 89 ? 3.033 -15.146 0.188 1.00 96.38 89 LEU A N 1
ATOM 602 C CA . LEU A 1 89 ? 1.625 -15.522 0.088 1.00 96.38 89 LEU A CA 1
ATOM 603 C C . LEU A 1 89 ? 0.825 -14.833 1.193 1.00 96.38 89 LEU A C 1
ATOM 605 O O . LEU A 1 89 ? 1.189 -14.924 2.364 1.00 96.38 89 LEU A O 1
ATOM 609 N N . VAL A 1 90 ? -0.254 -14.152 0.815 1.00 95.62 90 VAL A N 1
ATOM 610 C CA . VAL A 1 90 ? -1.121 -13.385 1.723 1.00 95.62 90 VAL A CA 1
ATOM 611 C C . VAL A 1 90 ? -2.590 -13.665 1.434 1.00 95.62 90 VAL A C 1
ATOM 613 O O . VAL A 1 90 ? -2.937 -14.072 0.329 1.00 95.62 90 VAL A O 1
ATOM 616 N N . LEU A 1 91 ? -3.472 -13.444 2.407 1.00 93.88 91 LEU A N 1
ATOM 617 C CA . LEU A 1 91 ? -4.923 -13.604 2.217 1.00 93.88 91 LEU A CA 1
ATOM 618 C C . LEU A 1 91 ? -5.641 -12.267 2.038 1.00 93.88 91 LEU A C 1
ATOM 620 O O . LEU A 1 91 ? -6.733 -12.228 1.473 1.00 93.88 91 LEU A O 1
ATOM 624 N N . GLY A 1 92 ? -5.016 -11.166 2.451 1.00 93.50 92 GLY A N 1
ATOM 625 C CA . GLY A 1 92 ? -5.463 -9.824 2.117 1.00 93.50 92 GLY A CA 1
ATOM 626 C C . GLY A 1 92 ? -4.312 -8.930 1.682 1.00 93.50 92 GLY A C 1
ATOM 627 O O . GLY A 1 92 ? -3.174 -9.091 2.124 1.00 93.50 92 GLY A O 1
ATOM 628 N N . ARG A 1 93 ? -4.621 -7.970 0.816 1.00 95.31 93 ARG A N 1
ATOM 629 C CA . ARG A 1 93 ? -3.689 -6.937 0.372 1.00 95.31 93 ARG A CA 1
ATOM 630 C C . ARG A 1 93 ? -4.394 -5.600 0.205 1.00 95.31 93 ARG A C 1
ATOM 632 O O . ARG A 1 93 ? -5.582 -5.535 -0.103 1.00 95.31 93 ARG A O 1
ATOM 639 N N . ASP A 1 94 ? -3.653 -4.523 0.384 1.00 95.56 94 ASP A N 1
ATOM 640 C CA . ASP A 1 94 ? -4.027 -3.211 -0.119 1.00 95.56 94 ASP A CA 1
ATOM 641 C C . ASP A 1 94 ? -4.198 -3.298 -1.644 1.00 95.56 94 ASP A C 1
ATOM 643 O O . ASP A 1 94 ? -3.450 -4.001 -2.329 1.00 95.56 94 ASP A O 1
ATOM 647 N N . ARG A 1 95 ? -5.211 -2.617 -2.184 1.00 95.81 95 ARG A N 1
ATOM 648 C CA . ARG A 1 95 ? -5.530 -2.680 -3.615 1.00 95.81 95 ARG A CA 1
ATOM 649 C C . ARG A 1 95 ? -4.425 -2.132 -4.510 1.00 95.81 95 ARG A C 1
ATOM 651 O O . ARG A 1 95 ? -4.354 -2.554 -5.660 1.00 95.81 95 ARG A O 1
ATOM 658 N N . ALA A 1 96 ? -3.570 -1.249 -3.995 1.00 97.19 96 ALA A N 1
ATOM 659 C CA . ALA A 1 96 ? -2.408 -0.767 -4.726 1.00 97.19 96 ALA A CA 1
ATOM 660 C C . ALA A 1 96 ? -1.329 -1.850 -4.887 1.00 97.19 96 ALA A C 1
ATOM 662 O O . ALA A 1 96 ? -0.623 -1.849 -5.892 1.00 97.19 96 ALA A O 1
ATOM 663 N N . VAL A 1 97 ? -1.212 -2.791 -3.942 1.00 97.94 97 VAL A N 1
ATOM 664 C CA . VAL A 1 97 ? -0.216 -3.871 -4.011 1.00 97.94 97 VAL A CA 1
ATOM 665 C C . VAL A 1 97 ? -0.575 -4.823 -5.146 1.00 97.94 97 VAL A C 1
ATOM 667 O O . VAL A 1 97 ? -1.703 -5.315 -5.205 1.00 97.94 97 VAL A O 1
ATOM 670 N N . LEU A 1 98 ? 0.376 -5.102 -6.038 1.00 98.56 98 LEU A N 1
ATOM 671 C CA . LEU A 1 98 ? 0.135 -5.934 -7.217 1.00 98.56 98 LEU A CA 1
ATOM 672 C C . LEU A 1 98 ? -0.184 -7.388 -6.829 1.00 98.56 98 LEU A C 1
ATOM 674 O O . LEU A 1 98 ? 0.525 -8.003 -6.034 1.00 98.56 98 LEU A O 1
ATOM 678 N N . ASP A 1 99 ? -1.228 -7.949 -7.441 1.00 98.12 99 ASP A N 1
ATOM 679 C CA . ASP A 1 99 ? -1.545 -9.379 -7.364 1.00 98.12 99 ASP A CA 1
ATOM 680 C C . ASP A 1 99 ? -0.704 -10.153 -8.378 1.00 98.12 99 ASP A C 1
ATOM 682 O O . ASP A 1 99 ? -1.018 -10.174 -9.570 1.00 98.12 99 ASP A O 1
ATOM 686 N N . LEU A 1 100 ? 0.379 -10.776 -7.919 1.00 98.56 100 LEU A N 1
ATOM 687 C CA . LEU A 1 100 ? 1.245 -11.562 -8.796 1.00 98.56 100 LEU A CA 1
ATOM 688 C C . LEU A 1 100 ? 0.579 -12.869 -9.225 1.00 98.56 100 LEU A C 1
ATOM 690 O O . LEU A 1 100 ? 0.895 -13.385 -10.293 1.00 98.56 100 LEU A O 1
ATOM 694 N N . GLU A 1 101 ? -0.366 -13.392 -8.439 1.00 97.88 101 GLU A N 1
ATOM 695 C CA . GLU A 1 101 ? -1.044 -14.650 -8.763 1.00 97.88 101 GLU A CA 1
ATOM 696 C C . GLU A 1 101 ? -1.849 -14.525 -10.064 1.00 97.88 101 GLU A C 1
ATOM 698 O O . GLU A 1 101 ? -1.848 -15.432 -10.894 1.00 97.88 101 GLU A O 1
ATOM 703 N N . ALA A 1 102 ? -2.462 -13.360 -10.301 1.00 97.25 102 ALA A N 1
ATOM 704 C CA . ALA A 1 102 ? -3.150 -13.047 -11.556 1.00 97.25 102 ALA A CA 1
ATOM 705 C C . ALA A 1 102 ? -2.209 -12.957 -12.779 1.00 97.25 102 ALA A C 1
ATOM 707 O O . ALA A 1 102 ? -2.675 -12.957 -13.918 1.00 97.25 102 ALA A O 1
ATOM 708 N N . LEU A 1 103 ? -0.895 -12.886 -12.547 1.00 98.44 103 LEU A N 1
ATOM 709 C CA . LEU A 1 103 ? 0.166 -12.778 -13.551 1.00 98.44 103 LEU A CA 1
ATOM 710 C C . LEU A 1 103 ? 1.073 -14.024 -13.580 1.00 98.44 103 LEU A C 1
ATOM 712 O O . LEU A 1 103 ? 2.172 -13.984 -14.131 1.00 98.44 103 LEU A O 1
ATOM 716 N N . SER A 1 104 ? 0.623 -15.143 -13.012 1.00 98.31 104 SER A N 1
ATOM 717 C CA . SER A 1 104 ? 1.346 -16.417 -13.050 1.00 98.31 104 SER A CA 1
ATOM 718 C C . SER A 1 104 ? 1.663 -16.846 -14.494 1.00 98.31 104 SER A C 1
ATOM 720 O O . SER A 1 104 ? 0.782 -16.886 -15.358 1.00 98.31 104 SER A O 1
ATOM 722 N N . GLY A 1 105 ? 2.939 -17.128 -14.773 1.00 98.31 105 GLY A N 1
ATOM 723 C CA . GLY A 1 105 ? 3.444 -17.514 -16.097 1.00 98.31 105 GLY A CA 1
ATOM 724 C C . GLY A 1 105 ? 3.604 -16.363 -17.091 1.00 98.31 105 GLY A C 1
ATOM 725 O O . GLY A 1 105 ? 3.757 -16.607 -18.289 1.00 98.31 105 GLY A O 1
ATOM 726 N N . ARG A 1 106 ? 3.545 -15.112 -16.622 1.00 98.50 106 ARG A N 1
ATOM 727 C CA . ARG A 1 106 ? 3.629 -13.900 -17.451 1.00 98.50 106 ARG A CA 1
ATOM 728 C C . ARG A 1 106 ? 4.963 -13.168 -17.300 1.00 98.50 106 ARG A C 1
ATOM 730 O O . ARG A 1 106 ? 5.807 -13.543 -16.486 1.00 98.50 106 ARG A O 1
ATOM 737 N N . THR A 1 107 ? 5.166 -12.123 -18.105 1.00 98.50 107 THR A N 1
ATOM 738 C CA . THR A 1 107 ? 6.298 -11.194 -17.962 1.00 98.50 107 THR A CA 1
ATOM 739 C C . THR A 1 107 ? 5.852 -9.941 -17.213 1.00 98.50 107 THR A C 1
ATOM 741 O O . THR A 1 107 ? 4.973 -9.217 -17.677 1.00 98.50 107 THR A O 1
ATOM 744 N N . ILE A 1 108 ? 6.486 -9.650 -16.079 1.00 98.75 108 ILE A N 1
ATOM 745 C CA . ILE A 1 108 ? 6.188 -8.484 -15.242 1.00 98.75 108 ILE A CA 1
ATOM 746 C C . ILE A 1 108 ? 7.339 -7.481 -15.354 1.00 98.75 108 ILE A C 1
ATOM 748 O O . ILE A 1 108 ? 8.491 -7.812 -15.068 1.00 98.75 108 ILE A O 1
ATOM 752 N N . ALA A 1 109 ? 7.034 -6.248 -15.761 1.00 98.62 109 ALA A N 1
ATOM 753 C CA . ALA A 1 109 ? 8.005 -5.160 -15.767 1.00 98.62 109 ALA A CA 1
ATOM 754 C C . ALA A 1 109 ? 8.166 -4.592 -14.353 1.00 98.62 109 ALA A C 1
ATOM 756 O O . ALA A 1 109 ? 7.203 -4.093 -13.773 1.00 98.62 109 ALA A O 1
ATOM 757 N N . VAL A 1 110 ? 9.380 -4.640 -13.812 1.00 98.69 110 VAL A N 1
ATOM 758 C CA . VAL A 1 110 ? 9.762 -3.953 -12.576 1.00 98.69 110 VAL A CA 1
ATOM 759 C C . VAL A 1 110 ? 10.279 -2.573 -12.960 1.00 98.69 110 VAL A C 1
ATOM 761 O O . VAL A 1 110 ? 11.329 -2.439 -13.582 1.00 98.69 110 VAL A O 1
ATOM 764 N N . VAL A 1 111 ? 9.495 -1.549 -12.658 1.00 98.56 111 VAL A N 1
ATOM 765 C CA . VAL A 1 111 ? 9.697 -0.204 -13.196 1.00 98.56 111 VAL A CA 1
ATOM 766 C C . VAL A 1 111 ? 10.727 0.556 -12.369 1.00 98.56 111 VAL A C 1
ATOM 768 O O . VAL A 1 111 ? 10.531 0.770 -11.174 1.00 98.56 111 VAL A O 1
ATOM 771 N N . ASP A 1 112 ? 11.782 1.028 -13.024 1.00 98.19 112 ASP A N 1
ATOM 772 C CA . ASP A 1 112 ? 12.797 1.894 -12.435 1.00 98.19 112 ASP A CA 1
ATOM 773 C C . ASP A 1 112 ? 12.505 3.363 -12.767 1.00 98.19 112 ASP A C 1
ATOM 775 O O . ASP A 1 112 ? 12.618 3.761 -13.926 1.00 98.19 112 ASP A O 1
ATOM 779 N N . LEU A 1 113 ? 12.133 4.175 -11.768 1.00 97.62 113 LEU A N 1
ATOM 780 C CA . LEU A 1 113 ? 12.040 5.637 -11.936 1.00 97.62 113 LEU A CA 1
ATOM 781 C C . LEU A 1 113 ? 13.306 6.358 -11.449 1.00 97.62 113 LEU A C 1
ATOM 783 O O . LEU A 1 113 ? 13.253 7.547 -11.149 1.00 97.62 113 LEU A O 1
ATOM 787 N N . SER A 1 114 ? 14.431 5.655 -11.319 1.00 96.44 114 SER A N 1
ATOM 788 C CA . SER A 1 114 ? 15.726 6.189 -10.885 1.00 96.44 114 SER A CA 1
ATOM 789 C C . SER A 1 114 ? 15.729 6.752 -9.460 1.00 96.44 114 SER A C 1
ATOM 791 O O . SER A 1 114 ? 16.432 7.730 -9.174 1.00 96.44 114 SER A O 1
ATOM 793 N N . ARG A 1 115 ? 14.949 6.160 -8.550 1.00 96.50 115 ARG A N 1
ATOM 794 C CA . ARG A 1 115 ? 14.920 6.559 -7.137 1.00 96.50 115 ARG A CA 1
ATOM 795 C C . ARG A 1 115 ? 15.983 5.873 -6.300 1.00 96.50 115 ARG A C 1
ATOM 797 O O . ARG A 1 115 ? 16.272 4.701 -6.494 1.00 96.50 115 ARG A O 1
ATOM 804 N N . ASP A 1 116 ? 16.492 6.598 -5.305 1.00 96.06 116 ASP A N 1
ATOM 805 C CA . ASP A 1 116 ? 17.565 6.105 -4.432 1.00 96.06 116 ASP A CA 1
ATOM 806 C C . ASP A 1 116 ? 17.085 4.983 -3.485 1.00 96.06 116 ASP A C 1
ATOM 808 O O . ASP A 1 116 ? 17.896 4.249 -2.929 1.00 96.06 116 ASP A O 1
ATOM 812 N N . ASP A 1 117 ? 15.773 4.834 -3.288 1.00 94.19 117 ASP A N 1
ATOM 813 C CA . ASP A 1 117 ? 15.174 3.889 -2.344 1.00 94.19 117 ASP A CA 1
ATOM 814 C C . ASP A 1 117 ? 14.564 2.633 -3.004 1.00 94.19 117 ASP A C 1
ATOM 816 O O . ASP A 1 117 ? 14.003 1.788 -2.293 1.00 94.19 117 ASP A O 1
ATOM 820 N N . PHE A 1 118 ? 14.683 2.489 -4.330 1.00 96.94 118 PHE A N 1
ATOM 821 C CA . PHE A 1 118 ? 14.109 1.387 -5.104 1.00 96.94 118 PHE A CA 1
ATOM 822 C C . PHE A 1 118 ? 15.042 0.944 -6.243 1.00 96.94 118 PHE A C 1
ATOM 824 O O . PHE A 1 118 ? 15.099 1.578 -7.291 1.00 96.94 118 PHE A O 1
ATOM 831 N N . ASP A 1 119 ? 15.746 -0.175 -6.052 1.00 97.62 119 ASP A N 1
ATOM 832 C CA . ASP A 1 119 ? 16.593 -0.790 -7.083 1.00 97.62 119 ASP A CA 1
ATOM 833 C C . ASP A 1 119 ? 15.790 -1.838 -7.868 1.00 97.62 119 ASP A C 1
ATOM 835 O O . ASP A 1 119 ? 15.670 -2.999 -7.464 1.00 97.62 119 ASP A O 1
ATOM 839 N N . ALA A 1 120 ? 15.217 -1.424 -8.999 1.00 98.12 120 ALA A N 1
ATOM 840 C CA . ALA A 1 120 ? 14.410 -2.301 -9.845 1.00 98.12 120 ALA A CA 1
ATOM 841 C C . ALA A 1 120 ? 15.215 -3.476 -10.426 1.00 98.12 120 ALA A C 1
ATOM 843 O O . ALA A 1 120 ? 14.669 -4.564 -10.613 1.00 98.12 120 ALA A O 1
ATOM 844 N N . GLY A 1 121 ? 16.506 -3.270 -10.708 1.00 98.44 121 GLY A N 1
ATOM 845 C CA . GLY A 1 121 ? 17.393 -4.280 -11.279 1.00 98.44 121 GLY A CA 1
ATOM 846 C C . GLY A 1 121 ? 17.665 -5.418 -10.303 1.00 98.44 121 GLY A C 1
ATOM 847 O O . GLY A 1 121 ? 17.515 -6.593 -10.653 1.00 98.44 121 GLY A O 1
ATOM 848 N N . LEU A 1 122 ? 18.035 -5.076 -9.069 1.00 98.25 122 LEU A N 1
ATOM 849 C CA . LEU A 1 122 ? 18.204 -6.041 -7.988 1.00 98.25 122 LEU A CA 1
ATOM 850 C C . LEU A 1 122 ? 16.873 -6.716 -7.645 1.00 98.25 122 LEU A C 1
ATOM 852 O O . LEU A 1 122 ? 16.829 -7.937 -7.502 1.00 98.25 122 LEU A O 1
ATOM 856 N N . LEU A 1 123 ? 15.783 -5.946 -7.571 1.00 98.50 123 LEU A N 1
ATOM 857 C CA . LEU A 1 123 ? 14.466 -6.477 -7.239 1.00 98.50 123 LEU A CA 1
ATOM 858 C C . LEU A 1 123 ? 13.972 -7.489 -8.281 1.00 98.50 123 LEU A C 1
ATOM 860 O O . LEU A 1 123 ? 13.531 -8.574 -7.907 1.00 98.50 123 LEU A O 1
ATOM 864 N N . ALA A 1 124 ? 14.088 -7.178 -9.576 1.00 98.56 124 ALA A N 1
ATOM 865 C CA . ALA A 1 124 ? 13.708 -8.090 -10.653 1.00 98.56 124 ALA A CA 1
ATOM 866 C C . ALA A 1 124 ? 14.477 -9.416 -10.567 1.00 98.56 124 ALA A C 1
ATOM 868 O O . ALA A 1 124 ? 13.860 -10.479 -10.593 1.00 98.56 124 ALA A O 1
ATOM 869 N N . LYS A 1 125 ? 15.802 -9.357 -10.370 1.00 98.56 125 LYS A N 1
ATOM 870 C CA . LYS A 1 125 ? 16.650 -10.551 -10.211 1.00 98.56 125 LYS A CA 1
ATOM 871 C C . LYS A 1 125 ? 16.238 -11.393 -9.002 1.00 98.56 125 LYS A C 1
ATOM 873 O O . LYS A 1 125 ? 16.113 -12.611 -9.122 1.00 98.56 125 LYS A O 1
ATOM 878 N N . SER A 1 126 ? 16.007 -10.763 -7.850 1.00 98.50 126 SER A N 1
ATOM 879 C CA . SER A 1 126 ? 15.594 -11.460 -6.625 1.00 98.50 126 SER A CA 1
ATOM 880 C C . SER A 1 126 ? 14.217 -12.118 -6.770 1.00 98.50 126 SER A C 1
ATOM 882 O O . SER A 1 126 ? 14.050 -13.284 -6.407 1.00 98.50 126 SER A O 1
ATOM 884 N N . LEU A 1 127 ? 13.246 -11.414 -7.363 1.00 98.56 127 LEU A N 1
ATOM 885 C CA . LEU A 1 127 ? 11.899 -11.941 -7.597 1.00 98.56 127 LEU A CA 1
ATOM 886 C C . LEU A 1 127 ? 11.897 -13.085 -8.619 1.00 98.56 127 LEU A C 1
ATOM 888 O O . LEU A 1 127 ? 11.245 -14.104 -8.382 1.00 98.56 127 LEU A O 1
ATOM 892 N N . GLU A 1 128 ? 12.658 -12.970 -9.711 1.00 98.25 128 GLU A N 1
ATOM 893 C CA . GLU A 1 128 ? 12.829 -14.037 -10.708 1.00 98.25 128 GLU A CA 1
ATOM 894 C C . GLU A 1 128 ? 13.494 -15.285 -10.103 1.00 98.25 128 GLU A C 1
ATOM 896 O O . GLU A 1 128 ? 13.107 -16.417 -10.400 1.00 98.25 128 GLU A O 1
ATOM 901 N N . ALA A 1 129 ? 14.426 -15.096 -9.166 1.00 98.12 129 ALA A N 1
ATOM 902 C CA . ALA A 1 129 ? 15.051 -16.172 -8.403 1.00 98.12 129 ALA A CA 1
ATOM 903 C C . ALA A 1 129 ? 14.170 -16.739 -7.268 1.00 98.12 129 ALA A C 1
ATOM 905 O O . ALA A 1 129 ? 14.616 -17.620 -6.525 1.00 98.12 129 ALA A O 1
ATOM 906 N N . SER A 1 130 ? 12.923 -16.294 -7.104 1.00 98.19 130 SER A N 1
ATOM 907 C CA . SER A 1 130 ? 12.022 -16.844 -6.087 1.00 98.19 130 SER A CA 1
ATOM 908 C C . SER A 1 130 ? 11.488 -18.233 -6.469 1.00 98.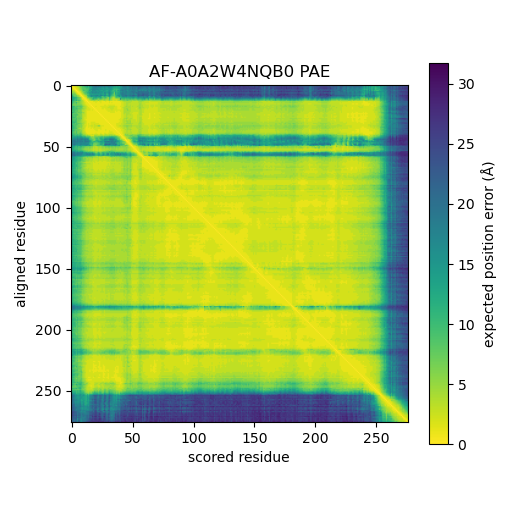19 130 SER A C 1
ATOM 910 O O . SER A 1 130 ? 11.377 -18.599 -7.641 1.00 98.19 130 SER A O 1
ATOM 912 N N . ALA A 1 131 ? 11.119 -19.037 -5.465 1.00 98.06 131 ALA A N 1
ATOM 913 C CA . ALA A 1 131 ? 10.505 -20.346 -5.703 1.00 98.06 131 ALA A CA 1
ATOM 914 C C . ALA A 1 131 ? 9.171 -20.232 -6.463 1.00 98.06 131 ALA A C 1
ATOM 916 O O . ALA A 1 131 ? 8.907 -21.046 -7.345 1.00 98.06 131 ALA A O 1
ATOM 917 N N . TRP A 1 132 ? 8.376 -19.201 -6.154 1.00 98.25 132 TRP A N 1
ATOM 918 C CA . TRP A 1 132 ? 7.102 -18.930 -6.822 1.00 98.25 132 TRP A CA 1
ATOM 919 C C . TRP A 1 132 ? 7.299 -18.578 -8.301 1.00 98.25 132 TRP A C 1
ATOM 921 O O . TRP A 1 132 ? 6.611 -19.133 -9.154 1.00 98.25 132 TRP A O 1
ATOM 931 N N . ALA A 1 133 ? 8.270 -17.722 -8.639 1.00 98.25 133 ALA A N 1
ATOM 932 C CA . ALA A 1 133 ? 8.534 -17.359 -10.033 1.00 98.25 133 ALA A CA 1
ATOM 933 C C . ALA A 1 133 ? 8.967 -18.577 -10.860 1.00 98.25 133 ALA A C 1
ATOM 935 O O . ALA A 1 133 ? 8.441 -18.810 -11.947 1.00 98.25 133 ALA A O 1
ATOM 936 N N . ARG A 1 134 ? 9.848 -19.425 -10.307 1.00 98.44 134 ARG A N 1
ATOM 937 C CA . ARG A 1 134 ? 10.264 -20.677 -10.960 1.00 98.44 134 ARG A CA 1
A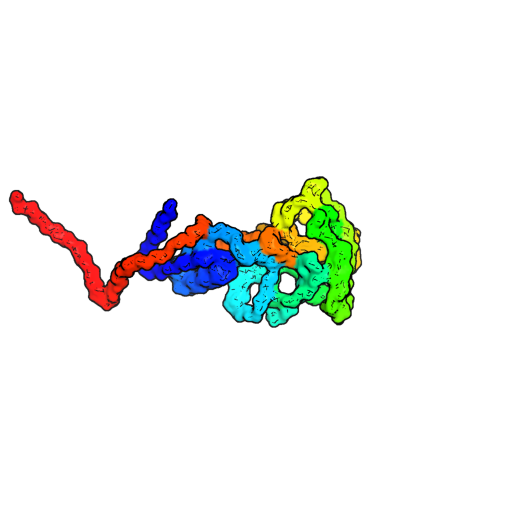TOM 938 C C . ARG A 1 134 ? 9.112 -21.657 -11.167 1.00 98.44 134 ARG A C 1
ATOM 940 O O . ARG A 1 134 ? 9.007 -22.230 -12.249 1.00 98.44 134 ARG A O 1
ATOM 947 N N . SER A 1 135 ? 8.267 -21.871 -10.156 1.00 98.31 135 SER A N 1
ATOM 948 C CA . SER A 1 135 ? 7.162 -22.836 -10.254 1.00 98.31 135 SER A CA 1
ATOM 949 C C . SER A 1 135 ? 6.084 -22.384 -11.238 1.00 98.31 135 SER A C 1
ATOM 951 O O . SER A 1 135 ? 5.522 -23.208 -11.956 1.00 98.31 135 SER A O 1
ATOM 953 N N . THR A 1 136 ? 5.837 -21.078 -11.312 1.00 98.38 136 THR A N 1
ATOM 954 C CA . THR A 1 136 ? 4.856 -20.474 -12.222 1.00 98.38 136 THR A CA 1
ATOM 955 C C . THR A 1 136 ? 5.423 -20.156 -13.604 1.00 98.38 136 THR A C 1
ATOM 957 O O . THR A 1 136 ? 4.661 -19.889 -14.526 1.00 98.38 136 THR A O 1
ATOM 960 N N . ARG A 1 137 ? 6.752 -20.208 -13.771 1.00 98.44 137 ARG A N 1
ATOM 961 C CA . ARG A 1 137 ? 7.484 -19.706 -14.950 1.00 98.44 137 ARG A CA 1
ATOM 962 C C . ARG A 1 137 ? 7.220 -18.217 -15.223 1.00 98.44 137 ARG A C 1
ATOM 964 O O . ARG A 1 137 ? 7.213 -17.788 -16.374 1.00 98.44 137 ARG A O 1
ATOM 971 N N . THR A 1 138 ? 6.991 -17.438 -14.169 1.00 98.62 138 THR A N 1
ATOM 972 C CA . THR A 1 138 ? 6.834 -15.979 -14.250 1.00 98.62 138 THR A CA 1
ATOM 973 C C . THR A 1 138 ? 8.204 -15.322 -14.380 1.00 98.62 138 THR A C 1
ATOM 975 O O . THR A 1 138 ? 9.137 -15.701 -13.672 1.00 98.62 138 THR A O 1
ATOM 978 N N . ARG A 1 139 ? 8.332 -14.323 -15.258 1.00 98.44 139 ARG A N 1
ATOM 979 C CA . ARG A 1 139 ? 9.571 -13.551 -15.443 1.00 98.44 139 ARG A CA 1
ATOM 980 C C . ARG A 1 139 ? 9.422 -12.134 -14.919 1.00 98.44 139 ARG A C 1
ATOM 982 O O . ARG A 1 139 ? 8.368 -11.524 -15.087 1.00 98.44 139 ARG A O 1
ATOM 989 N N . PHE A 1 140 ? 10.504 -11.597 -14.368 1.00 98.62 140 PHE A N 1
ATOM 990 C CA . PHE A 1 140 ? 10.587 -10.212 -13.915 1.00 98.62 140 PHE A CA 1
ATOM 991 C C . PHE A 1 140 ? 11.686 -9.501 -14.693 1.00 98.62 140 PHE A C 1
ATOM 993 O O . PHE A 1 140 ? 12.811 -9.982 -14.755 1.00 98.62 140 PHE A O 1
ATOM 1000 N N . VAL A 1 141 ? 11.369 -8.360 -15.299 1.00 98.31 141 VAL A N 1
ATOM 1001 C CA . VAL A 1 141 ? 12.322 -7.606 -16.124 1.00 98.31 141 VAL A CA 1
ATOM 1002 C C . VAL A 1 141 ? 12.371 -6.174 -15.628 1.00 98.31 141 VAL A C 1
ATOM 1004 O O . VAL A 1 141 ? 11.341 -5.508 -15.587 1.00 98.31 141 VAL A O 1
ATOM 1007 N N . ALA A 1 142 ? 13.555 -5.693 -15.256 1.00 98.19 142 ALA A N 1
ATOM 1008 C CA . ALA A 1 142 ? 13.735 -4.294 -14.895 1.00 98.19 142 ALA A CA 1
ATOM 1009 C C . ALA A 1 142 ? 13.611 -3.400 -16.138 1.00 98.19 142 ALA A C 1
ATOM 1011 O O . ALA A 1 142 ? 14.219 -3.688 -17.170 1.00 98.19 142 ALA A O 1
ATOM 1012 N N . VAL A 1 143 ? 12.822 -2.330 -16.042 1.00 98.25 143 VAL A N 1
ATOM 1013 C CA . VAL A 1 143 ? 12.550 -1.411 -17.155 1.00 98.25 143 VAL A CA 1
ATOM 1014 C C . VAL A 1 143 ? 12.766 0.034 -16.696 1.00 98.25 143 VAL A C 1
ATOM 1016 O O . VAL A 1 143 ? 12.022 0.489 -15.823 1.00 98.25 143 VAL A O 1
ATOM 1019 N N . PRO A 1 144 ? 13.733 0.770 -17.275 1.00 97.75 144 PRO A N 1
ATOM 1020 C CA . PRO A 1 144 ? 13.954 2.175 -16.953 1.00 97.75 144 PRO A CA 1
ATOM 1021 C C . PRO A 1 144 ? 12.855 3.066 -17.529 1.00 97.75 144 PRO A C 1
ATOM 1023 O O . PRO A 1 144 ? 12.466 2.927 -18.690 1.00 97.75 144 PRO A O 1
ATOM 1026 N N . VAL A 1 145 ? 12.362 3.996 -16.712 1.00 97.81 145 VAL A N 1
ATOM 1027 C CA . VAL A 1 145 ? 11.312 4.950 -17.071 1.00 97.81 145 VAL A CA 1
ATOM 1028 C C . VAL A 1 145 ? 11.623 6.323 -16.477 1.00 97.81 145 VAL A C 1
ATOM 1030 O O . VAL A 1 145 ? 11.542 6.542 -15.271 1.00 97.81 145 VAL A O 1
ATOM 1033 N N . GLU A 1 146 ? 11.911 7.296 -17.339 1.00 96.25 146 GLU A N 1
ATOM 1034 C CA . GLU A 1 146 ? 12.214 8.677 -16.943 1.00 96.25 146 GLU A CA 1
ATOM 1035 C C . GLU A 1 146 ? 10.940 9.453 -16.552 1.00 96.25 146 GLU A C 1
ATOM 1037 O O . GLU A 1 146 ? 10.412 10.267 -17.310 1.00 96.25 146 GLU A O 1
ATOM 1042 N N . ALA A 1 147 ? 10.397 9.166 -15.364 1.00 94.62 147 ALA A N 1
ATOM 1043 C CA . ALA A 1 147 ? 9.150 9.777 -14.890 1.00 94.62 147 ALA A CA 1
ATOM 1044 C C . ALA A 1 147 ? 9.335 10.950 -13.914 1.00 94.62 147 ALA A C 1
ATOM 1046 O O . ALA A 1 147 ? 8.402 11.744 -13.762 1.00 94.62 147 ALA A O 1
ATOM 1047 N N . LEU A 1 148 ? 10.492 11.062 -13.252 1.00 95.94 148 LEU A N 1
ATOM 1048 C CA . LEU A 1 148 ? 10.752 12.133 -12.283 1.00 95.94 148 LEU A CA 1
ATOM 1049 C C . LEU A 1 148 ? 10.771 13.494 -12.982 1.00 95.94 148 LEU A C 1
ATOM 1051 O O . LEU A 1 148 ? 11.321 13.629 -14.073 1.00 95.94 148 LEU A O 1
ATOM 1055 N N . GLU A 1 149 ? 10.182 14.514 -12.360 1.00 94.31 149 GLU A N 1
ATOM 1056 C CA . GLU A 1 149 ? 10.173 15.870 -12.939 1.00 94.31 149 GLU A CA 1
ATOM 1057 C C . GLU A 1 149 ? 11.348 16.719 -12.455 1.00 94.31 149 GLU A C 1
ATOM 1059 O O . GLU A 1 149 ? 11.685 17.725 -13.075 1.00 94.31 149 GLU A O 1
ATOM 1064 N N . SER A 1 150 ? 11.991 16.312 -11.361 1.00 93.50 150 SER A N 1
ATOM 1065 C CA . SER A 1 150 ? 13.123 17.022 -10.781 1.00 93.50 150 SER A CA 1
ATOM 1066 C C . SER A 1 150 ? 14.087 16.070 -10.068 1.00 93.50 150 SER A C 1
ATOM 1068 O O . SER A 1 150 ? 13.699 15.014 -9.572 1.00 93.50 150 SER A O 1
ATOM 1070 N N . GLY A 1 151 ? 15.365 16.452 -9.982 1.00 93.44 151 GLY A N 1
ATOM 1071 C CA . GLY A 1 151 ? 16.390 15.676 -9.271 1.00 93.44 151 GLY A CA 1
ATOM 1072 C C . GLY A 1 151 ? 16.081 15.392 -7.787 1.00 93.44 151 GLY A C 1
ATOM 1073 O O . GLY A 1 151 ? 16.315 14.265 -7.347 1.00 93.44 151 GLY A O 1
ATOM 1074 N N . PRO A 1 152 ? 15.535 16.346 -7.002 1.00 95.19 152 PRO A N 1
ATOM 1075 C CA . PRO A 1 152 ? 15.196 16.118 -5.594 1.00 95.19 152 PRO A CA 1
ATOM 1076 C C . PRO A 1 152 ? 14.181 14.994 -5.347 1.00 95.19 152 PRO A C 1
ATOM 1078 O O . PRO A 1 152 ? 14.244 14.343 -4.304 1.00 95.19 152 PRO A O 1
ATOM 1081 N N . GLU A 1 153 ? 13.296 14.706 -6.308 1.00 96.12 153 GLU A N 1
ATOM 1082 C CA . GLU A 1 153 ? 12.297 13.632 -6.188 1.00 96.12 153 GLU A CA 1
ATOM 1083 C C . GLU A 1 153 ? 12.914 12.250 -5.969 1.00 96.12 153 GLU A C 1
ATOM 1085 O O . GLU A 1 153 ? 12.264 11.374 -5.398 1.00 96.12 153 GLU A O 1
ATOM 1090 N N . ARG A 1 154 ? 14.184 12.058 -6.352 1.00 96.62 154 ARG A N 1
ATOM 1091 C CA . ARG A 1 154 ? 14.937 10.817 -6.113 1.00 96.62 154 ARG A CA 1
ATOM 1092 C C . ARG A 1 154 ? 15.033 10.450 -4.631 1.00 96.62 154 ARG A C 1
ATOM 1094 O O . ARG A 1 154 ? 15.212 9.278 -4.315 1.00 96.62 154 ARG A O 1
ATOM 1101 N N . ARG A 1 155 ? 14.915 11.448 -3.745 1.00 95.81 155 ARG A N 1
ATOM 1102 C CA . ARG A 1 155 ? 15.141 11.345 -2.294 1.00 95.81 155 ARG A CA 1
ATOM 1103 C C . ARG A 1 155 ? 13.936 11.726 -1.446 1.00 95.81 155 ARG A C 1
ATOM 1105 O O . ARG A 1 155 ? 14.049 11.754 -0.224 1.00 95.81 155 ARG A O 1
ATOM 1112 N N . PHE A 1 156 ? 12.798 12.046 -2.061 1.00 95.12 156 PHE A N 1
ATOM 1113 C CA . PHE A 1 156 ? 11.579 12.293 -1.289 1.00 95.12 156 PHE A CA 1
ATOM 1114 C C . PHE A 1 156 ? 11.262 11.065 -0.441 1.00 95.12 156 PHE A C 1
ATOM 1116 O O . PHE A 1 156 ? 11.372 9.959 -0.967 1.00 95.12 156 PHE A O 1
ATOM 1123 N N . PRO A 1 157 ? 10.832 11.206 0.820 1.00 92.81 157 PRO A N 1
ATOM 1124 C CA . PRO A 1 157 ? 10.276 10.081 1.560 1.00 92.81 157 PRO A CA 1
ATOM 1125 C C . PRO A 1 157 ? 9.184 9.368 0.737 1.00 92.81 157 PRO A C 1
ATOM 1127 O O . PRO A 1 157 ? 8.456 10.039 -0.004 1.00 92.81 157 PRO A O 1
ATOM 1130 N N . PRO A 1 158 ? 9.037 8.030 0.831 1.00 91.38 158 PRO A N 1
ATOM 1131 C CA . PRO A 1 158 ? 8.038 7.288 0.055 1.00 91.38 158 PRO A CA 1
ATOM 1132 C C . PRO A 1 158 ? 6.623 7.860 0.183 1.00 91.38 158 PRO A C 1
ATOM 1134 O O . PRO A 1 158 ? 5.908 7.975 -0.809 1.00 91.38 158 PRO A O 1
ATOM 1137 N N . PHE A 1 159 ? 6.252 8.280 1.396 1.00 91.00 159 PHE A N 1
ATOM 1138 C CA . PHE A 1 159 ? 4.986 8.950 1.679 1.00 91.00 159 PHE A CA 1
ATOM 1139 C C . PHE A 1 159 ? 4.803 10.225 0.840 1.00 91.00 159 PHE A C 1
ATOM 1141 O O . PHE A 1 159 ? 3.792 10.377 0.157 1.00 91.00 159 PHE A O 1
ATOM 1148 N N . ASP A 1 160 ? 5.787 11.126 0.842 1.00 94.44 160 ASP A N 1
ATOM 1149 C CA . ASP A 1 160 ? 5.688 12.397 0.121 1.00 94.44 160 ASP A CA 1
ATOM 1150 C C . ASP A 1 160 ? 5.648 12.179 -1.389 1.00 94.44 160 ASP A C 1
ATOM 1152 O O . ASP A 1 160 ? 4.848 12.798 -2.092 1.00 94.44 160 ASP A O 1
ATOM 1156 N N . PHE A 1 161 ? 6.452 11.243 -1.897 1.00 96.50 161 PHE A N 1
ATOM 1157 C CA . PHE A 1 161 ? 6.413 10.920 -3.317 1.00 96.50 161 PHE A CA 1
ATOM 1158 C C . PHE A 1 161 ? 5.082 10.286 -3.732 1.00 96.50 161 PHE A C 1
ATOM 1160 O O . PHE A 1 161 ? 4.568 10.600 -4.806 1.00 96.50 161 PHE A O 1
ATOM 1167 N N . ALA A 1 162 ? 4.480 9.459 -2.871 1.00 96.75 162 ALA A N 1
ATOM 1168 C CA . ALA A 1 162 ? 3.162 8.899 -3.135 1.00 96.75 162 ALA A CA 1
ATOM 1169 C C . ALA A 1 162 ? 2.111 9.995 -3.340 1.00 96.75 162 ALA A C 1
ATOM 1171 O O . ALA A 1 162 ? 1.335 9.898 -4.286 1.00 96.75 162 ALA A O 1
ATOM 1172 N N . ARG A 1 163 ? 2.136 11.065 -2.527 1.00 96.44 163 ARG A N 1
ATOM 1173 C CA . ARG A 1 163 ? 1.252 12.240 -2.689 1.00 96.44 163 ARG A CA 1
ATOM 1174 C C . ARG A 1 163 ? 1.510 12.983 -3.992 1.00 96.44 163 ARG A C 1
ATOM 1176 O O . ARG A 1 163 ? 0.577 13.419 -4.657 1.00 96.44 163 ARG A O 1
ATOM 1183 N N . VAL A 1 164 ? 2.774 13.111 -4.386 1.00 95.81 164 VAL A N 1
ATOM 1184 C CA . VAL A 1 164 ? 3.136 13.753 -5.655 1.00 95.81 164 VAL A CA 1
ATOM 1185 C C . VAL A 1 164 ? 2.580 12.970 -6.855 1.00 95.81 164 VAL A C 1
ATOM 1187 O O . VAL A 1 164 ? 2.066 13.577 -7.799 1.00 95.81 164 VAL A O 1
ATOM 1190 N N . LEU A 1 165 ? 2.612 11.632 -6.818 1.00 95.94 165 LEU A N 1
ATOM 1191 C CA . LEU A 1 165 ? 2.020 10.790 -7.866 1.00 95.94 165 LEU A CA 1
ATOM 1192 C C . LEU A 1 165 ? 0.490 10.866 -7.942 1.00 95.94 165 LEU A C 1
ATOM 1194 O O . LEU A 1 165 ? -0.079 10.444 -8.945 1.00 95.94 165 LEU A O 1
ATOM 1198 N N . GLU A 1 166 ? -0.188 11.452 -6.955 1.00 97.06 166 GLU A N 1
ATOM 1199 C CA . GLU A 1 166 ? -1.636 11.671 -7.011 1.00 97.06 166 GLU A CA 1
ATOM 1200 C C . GLU A 1 166 ? 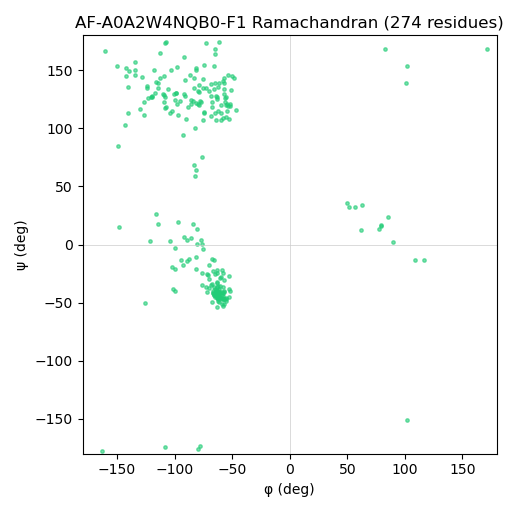-2.040 12.819 -7.933 1.00 97.06 166 GLU A C 1
ATOM 1202 O O . GLU A 1 166 ? -3.232 13.044 -8.130 1.00 97.06 166 GLU A O 1
ATOM 1207 N N . ASN A 1 167 ? -1.103 13.556 -8.532 1.00 97.81 167 ASN A N 1
ATOM 1208 C CA . ASN A 1 167 ? -1.450 14.545 -9.546 1.00 97.81 167 ASN A CA 1
ATOM 1209 C C . ASN A 1 167 ? -1.987 13.840 -10.824 1.00 97.81 167 ASN A C 1
ATOM 1211 O O . ASN A 1 167 ? -1.266 13.043 -11.431 1.00 97.81 167 ASN A O 1
ATOM 1215 N N . PRO A 1 168 ? -3.220 14.137 -11.301 1.00 97.94 168 PRO A N 1
ATOM 1216 C CA . PRO A 1 168 ? -3.801 13.458 -12.466 1.00 97.94 168 PRO A CA 1
ATOM 1217 C C . PRO A 1 168 ? -3.004 13.610 -13.771 1.00 97.94 168 PRO A C 1
ATOM 1219 O O . PRO A 1 168 ? -3.095 12.755 -14.654 1.00 97.94 168 PRO A O 1
ATOM 1222 N N . GLU A 1 169 ? -2.267 14.706 -13.947 1.00 97.88 169 GLU A N 1
ATOM 1223 C CA . GLU A 1 169 ? -1.392 14.913 -15.105 1.00 97.88 169 GLU A CA 1
ATOM 1224 C C . GLU A 1 169 ? -0.160 14.018 -15.029 1.00 97.88 169 GLU A C 1
ATOM 1226 O O . GLU A 1 169 ? 0.191 13.388 -16.031 1.00 97.88 169 GLU A O 1
ATOM 1231 N N . ARG A 1 170 ? 0.428 13.874 -13.835 1.00 97.38 170 ARG A N 1
ATOM 1232 C CA . ARG A 1 170 ? 1.531 12.934 -13.595 1.00 97.38 170 ARG A CA 1
ATOM 1233 C C . ARG A 1 170 ? 1.107 11.491 -13.831 1.00 97.38 170 ARG A C 1
ATOM 1235 O O . ARG A 1 170 ? 1.821 10.781 -14.531 1.00 97.38 170 ARG A O 1
ATOM 1242 N N . VAL A 1 171 ? -0.068 11.071 -13.353 1.00 98.44 171 VAL A N 1
ATOM 1243 C CA . VAL A 1 171 ? -0.603 9.719 -13.619 1.00 98.44 171 VAL A CA 1
ATOM 1244 C C . VAL A 1 171 ? -0.726 9.462 -15.125 1.00 98.44 171 VAL A C 1
ATOM 1246 O O . VAL A 1 171 ? -0.256 8.441 -15.625 1.00 98.44 171 VAL A O 1
ATOM 1249 N N . ARG A 1 172 ? -1.295 10.411 -15.883 1.00 98.44 172 ARG A N 1
ATOM 1250 C CA . ARG A 1 172 ? -1.418 10.304 -17.348 1.00 98.44 172 ARG A CA 1
ATOM 1251 C C . ARG A 1 172 ? -0.061 10.284 -18.052 1.00 98.44 172 ARG A C 1
ATOM 1253 O O . ARG A 1 172 ? 0.124 9.525 -19.003 1.00 98.44 172 ARG A O 1
ATOM 1260 N N . LYS A 1 173 ? 0.891 11.111 -17.610 1.00 98.19 173 LYS A N 1
ATOM 1261 C CA . LYS A 1 173 ? 2.268 11.113 -18.123 1.00 98.19 173 LYS A CA 1
ATOM 1262 C C . LYS A 1 173 ? 2.939 9.763 -17.867 1.00 98.19 173 LYS A C 1
ATOM 1264 O O . LYS A 1 173 ? 3.446 9.174 -18.816 1.00 98.19 173 LYS A O 1
ATOM 1269 N N . LEU A 1 174 ? 2.872 9.256 -16.637 1.00 98.12 174 LEU A N 1
ATOM 1270 C CA . LEU A 1 174 ? 3.429 7.963 -16.253 1.00 98.12 174 LEU A CA 1
ATOM 1271 C C . LEU A 1 174 ? 2.820 6.826 -17.077 1.00 98.12 174 LEU A C 1
ATOM 1273 O O . LEU A 1 174 ? 3.569 6.035 -17.632 1.00 98.12 174 LEU A O 1
ATOM 1277 N N . ALA A 1 175 ? 1.496 6.786 -17.253 1.00 98.25 175 ALA A N 1
ATOM 1278 C CA . ALA A 1 175 ? 0.848 5.783 -18.100 1.00 98.25 175 ALA A CA 1
ATOM 1279 C C . ALA A 1 175 ? 1.415 5.777 -19.532 1.00 98.25 175 ALA A C 1
ATOM 1281 O O . ALA A 1 175 ? 1.764 4.724 -20.054 1.00 98.25 175 ALA A O 1
ATOM 1282 N N . ARG A 1 176 ? 1.590 6.947 -20.163 1.00 97.88 176 ARG A N 1
ATOM 1283 C CA . ARG A 1 176 ? 2.200 7.021 -21.505 1.00 97.88 176 ARG A CA 1
ATOM 1284 C C . ARG A 1 176 ? 3.635 6.498 -21.524 1.00 97.88 176 ARG A C 1
ATOM 1286 O O . ARG A 1 176 ? 4.004 5.787 -22.450 1.00 97.88 176 ARG A O 1
ATOM 1293 N N . LEU A 1 177 ? 4.429 6.832 -20.508 1.00 97.69 177 LEU A N 1
ATOM 1294 C CA . LEU A 1 177 ? 5.810 6.366 -20.405 1.00 97.69 177 LEU A CA 1
ATOM 1295 C C . LEU A 1 177 ? 5.884 4.844 -20.201 1.00 97.69 177 LEU A C 1
ATOM 1297 O O . LEU A 1 177 ? 6.657 4.181 -20.885 1.00 97.69 177 LEU A O 1
ATOM 1301 N N . LEU A 1 178 ? 5.037 4.280 -19.334 1.00 97.50 178 LEU A N 1
ATOM 1302 C CA . LEU A 1 178 ? 4.946 2.834 -19.103 1.00 97.50 178 LEU A CA 1
ATOM 1303 C C . LEU A 1 178 ? 4.542 2.073 -20.372 1.00 97.50 178 LEU A C 1
ATOM 1305 O O . LEU A 1 178 ? 5.148 1.051 -20.692 1.00 97.50 178 LEU A O 1
ATOM 1309 N N . ALA A 1 179 ? 3.561 2.592 -21.118 1.00 96.31 179 ALA A N 1
ATOM 1310 C CA . ALA A 1 179 ? 3.124 2.003 -22.382 1.00 96.31 179 ALA A CA 1
ATOM 1311 C C . ALA A 1 179 ? 4.268 1.916 -23.407 1.00 96.31 179 ALA A C 1
ATOM 1313 O O . ALA A 1 179 ? 4.405 0.902 -24.090 1.00 96.31 179 ALA A O 1
ATOM 1314 N N . SER A 1 180 ? 5.106 2.954 -23.483 1.00 94.75 180 SER A N 1
ATOM 1315 C CA . SER A 1 180 ? 6.252 3.007 -24.397 1.00 94.75 180 SER A CA 1
ATOM 1316 C C . SER A 1 180 ? 7.437 2.158 -23.935 1.00 94.75 180 SER A C 1
ATOM 1318 O O . SER A 1 180 ? 8.147 1.597 -24.765 1.00 94.75 180 SER A O 1
ATOM 1320 N N . ALA A 1 181 ? 7.669 2.058 -22.624 1.00 91.56 181 ALA A N 1
ATOM 1321 C CA . ALA A 1 181 ? 8.869 1.431 -22.076 1.00 91.56 181 ALA A CA 1
ATOM 1322 C C . ALA A 1 181 ? 8.845 -0.105 -22.129 1.00 91.56 181 ALA A C 1
ATOM 1324 O O . ALA A 1 181 ? 9.900 -0.737 -22.150 1.00 91.56 181 ALA A O 1
ATOM 1325 N N . SER A 1 182 ? 7.662 -0.732 -22.159 1.00 86.19 182 SER A N 1
ATOM 1326 C CA . SER A 1 182 ? 7.575 -2.191 -22.267 1.00 86.19 182 SER A CA 1
ATOM 1327 C C . SER A 1 182 ? 6.329 -2.666 -23.010 1.00 86.19 182 SER A C 1
ATOM 1329 O O . SER A 1 182 ? 5.313 -3.056 -22.425 1.00 86.19 182 SER A O 1
ATOM 1331 N N . ALA A 1 183 ? 6.427 -2.705 -24.341 1.00 85.50 183 ALA A N 1
ATOM 1332 C CA . ALA A 1 183 ? 5.354 -3.206 -25.199 1.00 85.50 183 ALA A CA 1
ATOM 1333 C C . ALA A 1 183 ? 4.946 -4.656 -24.860 1.00 85.50 183 ALA A C 1
ATOM 1335 O O . ALA A 1 183 ? 3.769 -4.997 -24.992 1.00 85.50 183 ALA A O 1
ATOM 1336 N N . HIS A 1 184 ? 5.889 -5.470 -24.370 1.00 90.38 184 HIS A N 1
ATOM 1337 C CA . HIS A 1 184 ? 5.719 -6.907 -24.124 1.00 90.38 184 HIS A CA 1
ATOM 1338 C C . HIS A 1 184 ? 5.438 -7.295 -22.664 1.00 90.38 184 HIS A C 1
ATOM 1340 O O . HIS A 1 184 ? 5.256 -8.479 -22.395 1.00 90.38 184 HIS A O 1
ATOM 1346 N N . ALA A 1 185 ? 5.419 -6.350 -21.718 1.00 97.06 185 ALA A N 1
ATOM 1347 C CA . ALA A 1 185 ? 5.065 -6.668 -20.336 1.00 97.06 185 ALA A CA 1
ATOM 1348 C C . ALA A 1 185 ? 3.556 -6.889 -20.184 1.00 97.06 185 ALA A C 1
ATOM 1350 O O . ALA A 1 185 ? 2.751 -6.079 -20.650 1.00 97.06 185 ALA A O 1
ATOM 1351 N N . ASP A 1 186 ? 3.179 -7.949 -19.477 1.00 98.19 186 ASP A N 1
ATOM 1352 C CA . ASP A 1 186 ? 1.790 -8.274 -19.154 1.00 98.19 186 ASP A CA 1
ATOM 1353 C C . ASP A 1 186 ? 1.280 -7.478 -17.937 1.00 98.19 186 ASP A C 1
ATOM 1355 O O . ASP A 1 186 ? 0.076 -7.299 -17.777 1.00 98.19 186 ASP A O 1
ATOM 1359 N N . GLY A 1 187 ? 2.186 -6.967 -17.094 1.00 98.38 187 GLY A N 1
ATOM 1360 C CA . GLY A 1 187 ? 1.872 -6.110 -15.950 1.00 98.38 187 GLY A CA 1
ATOM 1361 C C . GLY A 1 187 ? 3.078 -5.302 -15.466 1.00 98.38 187 GLY A C 1
ATOM 1362 O O . GLY A 1 187 ? 4.216 -5.584 -15.848 1.00 98.38 187 GLY A O 1
ATOM 1363 N N . PHE A 1 188 ? 2.823 -4.299 -14.625 1.00 98.75 188 PHE A N 1
ATOM 1364 C CA . PHE A 1 188 ? 3.837 -3.374 -14.111 1.00 98.75 188 PHE A CA 1
ATOM 1365 C C . PHE A 1 188 ? 3.870 -3.380 -12.583 1.00 98.75 188 PHE A C 1
ATOM 1367 O O . PHE A 1 188 ? 2.855 -3.137 -11.927 1.00 98.75 188 PHE A O 1
ATOM 1374 N N . LEU A 1 189 ? 5.058 -3.618 -12.033 1.00 98.75 189 LEU A N 1
ATOM 1375 C CA . LEU A 1 189 ? 5.368 -3.544 -10.614 1.00 98.75 189 LEU A CA 1
ATOM 1376 C C . LEU A 1 189 ? 6.225 -2.304 -10.354 1.00 98.75 189 LEU A C 1
ATOM 1378 O O . LEU A 1 189 ? 7.336 -2.195 -10.871 1.00 98.75 189 LEU A O 1
ATOM 1382 N N . LEU A 1 190 ? 5.718 -1.379 -9.547 1.00 98.62 190 LEU A N 1
ATOM 1383 C CA . LEU A 1 190 ? 6.444 -0.188 -9.114 1.00 98.62 190 LEU A CA 1
ATOM 1384 C C . LEU A 1 190 ? 6.824 -0.287 -7.624 1.00 98.62 190 LEU A C 1
ATOM 1386 O O . LEU A 1 190 ? 6.404 -1.204 -6.915 1.00 98.62 190 LEU A O 1
ATOM 1390 N N . GLY A 1 191 ? 7.603 0.680 -7.132 1.00 97.81 191 GLY A N 1
ATOM 1391 C CA . GLY A 1 191 ? 7.811 0.881 -5.694 1.00 97.81 191 GLY A CA 1
ATOM 1392 C C . GLY A 1 191 ? 6.524 1.215 -4.913 1.00 97.81 191 GLY A C 1
ATOM 1393 O O . GLY A 1 191 ? 5.464 1.385 -5.513 1.00 97.81 191 GLY A O 1
ATOM 1394 N N . PRO A 1 192 ? 6.590 1.307 -3.573 1.00 96.94 192 PRO A N 1
ATOM 1395 C CA . PRO A 1 192 ? 5.427 1.479 -2.694 1.00 96.94 192 PRO A CA 1
ATOM 1396 C C . PRO A 1 192 ? 4.974 2.948 -2.569 1.00 96.94 192 PRO A C 1
ATOM 1398 O O . PRO A 1 192 ? 5.141 3.588 -1.528 1.00 96.94 192 PRO A O 1
ATOM 1401 N N . TRP A 1 193 ? 4.449 3.503 -3.659 1.00 96.75 193 TRP A N 1
ATOM 1402 C CA . TRP A 1 193 ? 4.193 4.942 -3.853 1.00 96.75 193 TRP A CA 1
ATOM 1403 C C . TRP A 1 193 ? 2.971 5.268 -4.744 1.00 96.75 193 TRP A C 1
ATOM 1405 O O . TRP A 1 193 ? 2.815 6.393 -5.209 1.00 96.75 193 TRP A O 1
ATOM 1415 N N . LEU A 1 194 ? 2.081 4.317 -5.022 1.00 97.56 194 LEU A N 1
ATOM 1416 C CA . LEU A 1 194 ? 0.908 4.490 -5.890 1.00 97.56 194 LEU A CA 1
ATOM 1417 C C . LEU A 1 194 ? -0.278 5.131 -5.148 1.00 97.56 194 LEU A C 1
ATOM 1419 O O . LEU A 1 194 ? -1.380 4.579 -5.103 1.00 97.56 194 LEU A O 1
ATOM 1423 N N . GLY A 1 195 ? -0.048 6.330 -4.613 1.00 96.88 195 GLY A N 1
ATOM 1424 C CA . GLY A 1 195 ? -1.064 7.185 -3.994 1.00 96.88 195 GLY A CA 1
ATOM 1425 C C . GLY A 1 195 ? -1.396 6.859 -2.535 1.00 96.88 195 GLY A C 1
ATOM 1426 O O . GLY A 1 195 ? -0.997 5.824 -1.991 1.00 96.88 195 GLY A O 1
ATOM 1427 N N . ILE A 1 196 ? -2.130 7.779 -1.902 1.00 96.19 196 ILE A N 1
ATOM 1428 C CA . ILE A 1 196 ? -2.572 7.737 -0.499 1.00 96.19 196 ILE A CA 1
ATOM 1429 C C . ILE A 1 196 ? -4.099 7.897 -0.393 1.00 96.19 196 ILE A C 1
ATOM 1431 O O . ILE A 1 196 ? -4.790 7.121 0.262 1.00 96.19 196 ILE A O 1
ATOM 1435 N N . GLU A 1 197 ? -4.655 8.904 -1.040 1.00 96.25 197 GLU A N 1
ATOM 1436 C CA . GLU A 1 197 ? -6.084 9.199 -1.081 1.00 96.25 197 GLU A CA 1
ATOM 1437 C C . GLU A 1 197 ? -6.702 8.692 -2.395 1.00 96.25 197 GLU A C 1
ATOM 1439 O O . GLU A 1 197 ? -7.788 8.096 -2.407 1.00 96.25 197 GLU A O 1
ATOM 1444 N N . ARG A 1 198 ? -5.979 8.857 -3.510 1.00 96.56 198 ARG A N 1
ATOM 1445 C CA . ARG A 1 198 ? -6.396 8.450 -4.854 1.00 96.56 198 ARG A CA 1
ATOM 1446 C C . ARG A 1 198 ? -5.938 7.025 -5.189 1.00 96.56 198 ARG A C 1
ATOM 1448 O O . ARG A 1 198 ? -4.811 6.646 -4.872 1.00 96.56 198 ARG A O 1
ATOM 1455 N N . PRO A 1 199 ? -6.765 6.226 -5.889 1.00 96.81 199 PRO A N 1
ATOM 1456 C CA . PRO A 1 199 ? -6.428 4.854 -6.265 1.00 96.81 199 PRO A CA 1
ATOM 1457 C C . PRO A 1 199 ? -5.535 4.816 -7.520 1.00 96.81 199 PRO A C 1
ATOM 1459 O O . PRO A 1 199 ? -5.939 4.316 -8.571 1.00 96.81 199 PRO A O 1
ATOM 1462 N N . VAL A 1 200 ? -4.313 5.355 -7.431 1.00 98.44 200 VAL A N 1
ATOM 1463 C CA . VAL A 1 200 ? -3.413 5.543 -8.588 1.00 98.44 200 VAL A CA 1
ATOM 1464 C C . VAL A 1 200 ? -3.129 4.227 -9.323 1.00 98.44 200 VAL A C 1
ATOM 1466 O O . VAL A 1 200 ? -3.144 4.202 -10.551 1.00 98.44 200 VAL A O 1
ATOM 1469 N N . ALA A 1 201 ? -2.943 3.116 -8.603 1.00 98.25 201 ALA A N 1
ATOM 1470 C CA . ALA A 1 201 ? -2.741 1.796 -9.209 1.00 98.25 201 ALA A CA 1
ATOM 1471 C C . ALA A 1 201 ? -3.917 1.362 -10.110 1.00 98.25 201 ALA A C 1
ATOM 1473 O O . ALA A 1 201 ? -3.717 0.886 -11.230 1.00 98.25 201 ALA A O 1
ATOM 1474 N N . GLU A 1 202 ? -5.156 1.576 -9.657 1.00 98.38 202 GLU A N 1
ATOM 1475 C CA . GLU A 1 202 ? -6.359 1.249 -10.431 1.00 98.38 202 GLU A CA 1
ATOM 1476 C C . GLU A 1 202 ? -6.527 2.193 -11.630 1.00 98.38 202 GLU A C 1
ATOM 1478 O O . GLU A 1 202 ? -6.943 1.767 -12.707 1.00 98.38 202 GLU A O 1
ATOM 1483 N N . GLU A 1 203 ? -6.193 3.475 -11.465 1.00 98.50 203 GLU A N 1
ATOM 1484 C CA . GLU A 1 203 ? -6.198 4.451 -12.558 1.00 98.50 203 GLU A CA 1
ATOM 1485 C C . GLU A 1 203 ? -5.197 4.080 -13.656 1.00 98.50 203 GLU A C 1
ATOM 1487 O O . GLU A 1 203 ? -5.572 4.032 -14.828 1.00 98.50 203 GLU A O 1
ATOM 1492 N N . LEU A 1 204 ? -3.954 3.756 -13.287 1.00 98.56 204 LEU A N 1
ATOM 1493 C CA . LEU A 1 204 ? -2.932 3.296 -14.229 1.00 98.56 204 LEU A CA 1
ATOM 1494 C C . LEU A 1 204 ? -3.344 1.986 -14.905 1.00 98.56 204 LEU A C 1
ATOM 1496 O O . LEU A 1 204 ? -3.206 1.864 -16.121 1.00 98.56 204 LEU A O 1
ATOM 1500 N N . THR A 1 205 ? -3.919 1.046 -14.148 1.00 98.50 205 THR A N 1
ATOM 1501 C CA . THR A 1 205 ? -4.438 -0.216 -14.695 1.00 98.50 205 THR A CA 1
ATOM 1502 C C . THR A 1 205 ? -5.491 0.033 -15.776 1.00 98.50 205 THR A C 1
ATOM 1504 O O . THR A 1 205 ? -5.431 -0.571 -16.847 1.00 98.50 205 THR A O 1
ATOM 1507 N N . ARG A 1 206 ? -6.432 0.960 -15.541 1.00 98.38 206 ARG A N 1
ATOM 1508 C CA . ARG A 1 206 ? -7.446 1.340 -16.539 1.00 98.38 206 ARG A CA 1
ATOM 1509 C C . ARG A 1 206 ? -6.833 2.010 -17.767 1.00 98.38 206 ARG A C 1
ATOM 1511 O O . ARG A 1 206 ? -7.234 1.692 -18.879 1.00 98.38 206 ARG A O 1
ATOM 1518 N N . LEU A 1 207 ? -5.876 2.918 -17.575 1.00 98.12 207 LEU A N 1
ATOM 1519 C CA . LEU A 1 207 ? -5.233 3.644 -18.675 1.00 98.12 207 LEU A CA 1
ATOM 1520 C C . LEU A 1 207 ? -4.378 2.736 -19.572 1.00 98.12 207 LEU A C 1
ATOM 1522 O O . LEU A 1 207 ? -4.299 2.979 -20.772 1.00 98.12 207 LEU A O 1
ATOM 1526 N N . LEU A 1 208 ? -3.746 1.707 -19.002 1.00 97.38 208 LEU A N 1
ATOM 1527 C CA . LEU A 1 208 ? -2.871 0.779 -19.728 1.00 97.38 208 LEU A CA 1
ATOM 1528 C C . LEU A 1 208 ? -3.575 -0.491 -20.214 1.00 97.38 208 LEU A C 1
ATOM 1530 O O . LEU A 1 208 ? -2.989 -1.236 -20.996 1.00 97.38 208 LEU A O 1
ATOM 1534 N N . ALA A 1 209 ? -4.788 -0.767 -19.723 1.00 97.31 209 ALA A N 1
ATOM 1535 C CA . ALA A 1 209 ? -5.480 -2.047 -19.890 1.00 97.31 209 ALA A CA 1
ATOM 1536 C C . ALA A 1 209 ? -4.615 -3.264 -19.485 1.00 97.31 209 ALA A C 1
ATOM 1538 O O . ALA A 1 209 ? -4.728 -4.347 -20.059 1.00 97.31 209 ALA A O 1
ATOM 1539 N N . ARG A 1 210 ? -3.733 -3.078 -18.496 1.00 97.75 210 ARG A N 1
ATOM 1540 C CA . ARG A 1 210 ? -2.808 -4.088 -17.954 1.00 97.75 210 ARG A CA 1
ATOM 1541 C C . ARG A 1 210 ? -2.705 -3.910 -16.441 1.00 97.75 210 ARG A C 1
ATOM 1543 O O . ARG A 1 210 ? -2.739 -2.763 -16.000 1.00 97.75 210 ARG A O 1
ATOM 1550 N N . PRO A 1 211 ? -2.566 -4.978 -15.638 1.00 98.50 211 PRO A N 1
ATOM 1551 C CA . PRO A 1 211 ? -2.392 -4.845 -14.196 1.00 98.50 211 PRO A CA 1
ATOM 1552 C C . PRO A 1 211 ? -1.187 -3.972 -13.832 1.00 98.50 211 PRO A C 1
ATOM 1554 O O . PRO A 1 211 ? -0.063 -4.225 -14.269 1.00 98.50 211 PRO A O 1
ATOM 1557 N N . VAL A 1 212 ? -1.429 -2.955 -13.009 1.00 98.69 212 VAL A N 1
ATOM 1558 C CA . VAL A 1 212 ? -0.404 -2.092 -12.418 1.00 98.69 212 VAL A CA 1
ATOM 1559 C C . VAL A 1 212 ? -0.560 -2.120 -10.912 1.00 98.69 212 VAL A C 1
ATOM 1561 O O . VAL A 1 212 ? -1.667 -1.977 -10.394 1.00 98.69 212 VAL A O 1
ATOM 1564 N N . GLY A 1 213 ? 0.550 -2.264 -10.206 1.00 98.56 213 GLY A N 1
ATOM 1565 C CA . GLY A 1 213 ? 0.560 -2.185 -8.758 1.00 98.56 213 GLY A CA 1
ATOM 1566 C C . GLY A 1 213 ? 1.958 -1.974 -8.208 1.00 98.56 213 GLY A C 1
ATOM 1567 O O . GLY A 1 213 ? 2.929 -1.817 -8.947 1.00 98.56 213 GLY A O 1
ATOM 1568 N N . GLU A 1 214 ? 2.046 -1.949 -6.889 1.00 98.50 214 GLU A N 1
ATOM 1569 C CA . GLU A 1 214 ? 3.285 -1.741 -6.151 1.00 98.50 214 GLU A CA 1
ATOM 1570 C C . GLU A 1 214 ? 3.727 -2.982 -5.378 1.00 98.50 214 GLU A C 1
ATOM 1572 O O . GLU A 1 214 ? 2.952 -3.918 -5.158 1.00 98.50 214 GLU A O 1
ATOM 1577 N N . THR A 1 215 ? 4.986 -2.982 -4.942 1.00 98.25 215 THR A N 1
ATOM 1578 C CA . THR A 1 215 ? 5.447 -3.876 -3.877 1.00 98.25 215 THR A CA 1
ATOM 1579 C C . THR A 1 215 ? 4.750 -3.553 -2.557 1.00 98.25 215 THR A C 1
ATOM 1581 O O . THR A 1 215 ? 4.247 -2.449 -2.348 1.00 98.25 215 THR A O 1
ATOM 1584 N N . ALA A 1 216 ? 4.814 -4.480 -1.603 1.00 96.50 216 ALA A N 1
ATOM 1585 C CA . ALA A 1 216 ? 4.503 -4.175 -0.214 1.00 96.50 216 ALA A CA 1
ATOM 1586 C C . ALA A 1 216 ? 5.335 -2.981 0.290 1.00 96.50 216 ALA A C 1
ATOM 1588 O O . ALA A 1 216 ? 6.491 -2.782 -0.100 1.00 96.50 216 ALA A O 1
ATOM 1589 N N . SER A 1 217 ? 4.727 -2.186 1.164 1.00 92.25 217 SER A N 1
ATOM 1590 C CA . SER A 1 217 ? 5.370 -1.054 1.823 1.00 92.25 217 SER A CA 1
ATOM 1591 C C . SER A 1 217 ? 6.193 -1.516 3.025 1.00 92.25 217 SER A C 1
ATOM 1593 O O . SER A 1 217 ? 5.851 -2.493 3.691 1.00 92.25 217 SER A O 1
ATOM 1595 N N . GLY A 1 218 ? 7.244 -0.764 3.349 1.00 87.00 218 GLY A N 1
ATOM 1596 C CA . GLY A 1 218 ? 7.836 -0.829 4.683 1.00 87.00 218 GLY A CA 1
ATOM 1597 C C . GLY A 1 218 ? 6.930 -0.160 5.731 1.00 87.00 218 GLY A C 1
ATOM 1598 O O . GLY A 1 218 ? 5.934 0.480 5.369 1.00 87.00 218 GLY A O 1
ATOM 1599 N N . PRO A 1 219 ? 7.285 -0.264 7.023 1.00 81.75 219 PRO A N 1
ATOM 1600 C CA . PRO A 1 219 ? 6.703 0.567 8.075 1.00 81.75 219 PRO A CA 1
ATOM 1601 C C . PRO A 1 219 ? 6.715 2.051 7.676 1.00 81.75 219 PRO A C 1
ATOM 1603 O O . PRO A 1 219 ? 7.649 2.495 7.012 1.00 81.75 219 PRO A O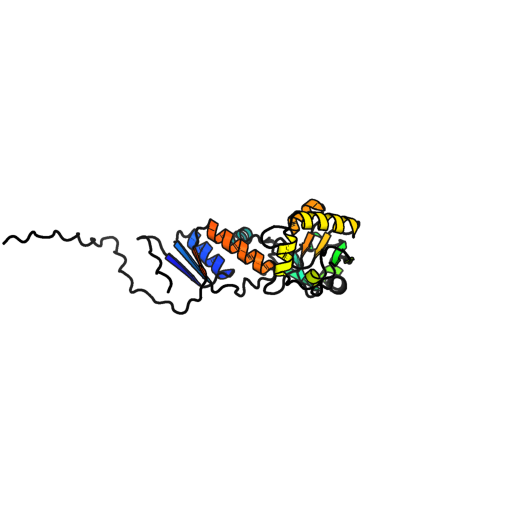 1
ATOM 1606 N N . GLU A 1 220 ? 5.674 2.801 8.052 1.00 80.81 220 GLU A N 1
ATOM 1607 C CA . GLU A 1 220 ? 5.517 4.240 7.738 1.00 80.81 220 GLU A CA 1
ATOM 1608 C C . GLU A 1 220 ? 5.430 4.572 6.230 1.00 80.81 220 GLU A C 1
ATOM 1610 O O . GLU A 1 220 ? 5.507 5.732 5.827 1.00 80.81 220 GLU A O 1
ATOM 1615 N N . GLY A 1 221 ? 5.242 3.559 5.377 1.00 88.69 221 GLY A N 1
ATOM 1616 C CA . GLY A 1 221 ? 5.085 3.732 3.936 1.00 88.69 221 GLY A CA 1
ATOM 1617 C C . GLY A 1 221 ? 3.682 4.166 3.497 1.00 88.69 221 GLY A C 1
ATOM 1618 O O . GLY A 1 221 ? 2.768 4.379 4.299 1.00 88.69 221 GLY A O 1
ATOM 1619 N N . ALA A 1 222 ? 3.492 4.243 2.176 1.00 93.44 222 ALA A N 1
ATOM 1620 C CA . ALA A 1 222 ? 2.234 4.670 1.567 1.00 93.44 222 ALA A CA 1
ATOM 1621 C C . ALA A 1 222 ? 1.037 3.796 1.986 1.00 93.44 222 ALA A C 1
ATOM 1623 O O . ALA A 1 222 ? -0.045 4.327 2.227 1.00 93.44 222 ALA A O 1
ATOM 1624 N N . ALA A 1 223 ? 1.216 2.480 2.157 1.00 93.50 223 ALA A N 1
ATOM 1625 C CA . ALA A 1 223 ? 0.131 1.594 2.591 1.00 93.50 223 ALA A CA 1
ATOM 1626 C C . ALA A 1 223 ? -0.399 1.916 4.001 1.00 93.50 223 ALA A C 1
ATOM 1628 O O . ALA A 1 223 ? -1.611 1.910 4.230 1.00 93.50 223 ALA A O 1
ATOM 1629 N N . GLY A 1 224 ? 0.487 2.243 4.943 1.00 92.00 224 GLY A N 1
ATOM 1630 C CA . GLY A 1 224 ? 0.106 2.672 6.288 1.00 92.00 224 GLY A CA 1
ATOM 1631 C C . GLY A 1 224 ? -0.695 3.975 6.274 1.00 92.00 224 GLY A C 1
ATOM 1632 O O . GLY A 1 224 ? -1.724 4.100 6.944 1.00 92.00 224 GLY A O 1
ATOM 1633 N N . ALA A 1 225 ? -0.280 4.918 5.428 1.00 92.25 225 ALA A N 1
ATOM 1634 C CA . ALA A 1 225 ? -0.997 6.166 5.210 1.00 92.25 225 ALA A CA 1
ATOM 1635 C C . ALA A 1 225 ? -2.373 5.962 4.560 1.00 92.25 225 ALA A C 1
ATOM 1637 O O . ALA A 1 225 ? -3.357 6.540 5.030 1.00 92.25 225 ALA A O 1
ATOM 1638 N N . ARG A 1 226 ? -2.468 5.098 3.537 1.00 94.31 226 ARG A N 1
ATOM 1639 C CA . ARG A 1 226 ? -3.747 4.692 2.931 1.00 94.31 226 ARG A CA 1
ATOM 1640 C C . ARG A 1 226 ? -4.683 4.123 3.987 1.00 94.31 226 ARG A C 1
ATOM 1642 O O . ARG A 1 226 ? -5.816 4.585 4.108 1.00 94.31 226 ARG A O 1
ATOM 1649 N N . PHE A 1 227 ? -4.202 3.195 4.815 1.00 93.06 227 PHE A N 1
ATOM 1650 C CA . PHE A 1 227 ? -4.981 2.656 5.931 1.00 93.06 227 PHE A CA 1
ATOM 1651 C C . PHE A 1 227 ? -5.480 3.764 6.870 1.00 93.06 227 PHE A C 1
ATOM 1653 O O . PHE A 1 227 ? -6.662 3.788 7.214 1.00 93.06 227 PHE A O 1
ATOM 1660 N N . ALA A 1 228 ? -4.619 4.711 7.260 1.00 92.44 228 ALA A N 1
ATOM 1661 C CA . ALA A 1 228 ? -5.001 5.807 8.148 1.00 92.44 228 ALA A CA 1
ATOM 1662 C C . ALA A 1 228 ? -6.100 6.701 7.544 1.00 92.44 228 ALA A C 1
ATOM 1664 O O . ALA A 1 228 ? -7.028 7.083 8.263 1.00 92.44 228 ALA A O 1
ATOM 1665 N N . VAL A 1 229 ? -6.033 7.000 6.241 1.00 93.62 229 VAL A N 1
ATOM 1666 C CA . VAL A 1 229 ? -7.084 7.732 5.512 1.00 93.62 229 VAL A CA 1
ATOM 1667 C C . VAL A 1 229 ? -8.387 6.935 5.503 1.00 93.62 229 VAL A C 1
ATOM 1669 O O . VAL A 1 229 ? -9.402 7.429 5.997 1.00 93.62 229 VAL A O 1
ATOM 1672 N N . ARG A 1 230 ? -8.359 5.674 5.051 1.00 94.75 230 ARG A N 1
ATOM 1673 C CA . ARG A 1 230 ? -9.554 4.810 4.971 1.00 94.75 230 ARG A CA 1
ATOM 1674 C C . ARG A 1 230 ? -10.206 4.575 6.323 1.00 94.75 230 ARG A C 1
ATOM 1676 O O . ARG A 1 230 ? -11.429 4.542 6.428 1.00 94.75 230 ARG A O 1
ATOM 1683 N N . ARG A 1 231 ? -9.405 4.471 7.381 1.00 94.88 231 ARG A N 1
ATOM 1684 C CA . ARG A 1 231 ? -9.892 4.401 8.756 1.00 94.88 231 ARG A CA 1
ATOM 1685 C C . ARG A 1 231 ? -10.653 5.664 9.155 1.00 94.88 231 ARG A C 1
ATOM 1687 O O . ARG A 1 231 ? -11.724 5.546 9.740 1.00 94.88 231 ARG A O 1
ATOM 1694 N N . ARG A 1 232 ? -10.113 6.858 8.877 1.00 94.75 232 ARG A N 1
ATOM 1695 C CA . ARG A 1 232 ? -10.798 8.124 9.198 1.00 94.75 232 ARG A CA 1
ATOM 1696 C C . ARG A 1 232 ? -12.107 8.253 8.425 1.00 94.75 232 ARG A C 1
ATOM 1698 O O . ARG A 1 232 ? -13.120 8.587 9.027 1.00 94.75 232 ARG A O 1
ATOM 1705 N N . GLU A 1 233 ? -12.099 7.931 7.131 1.00 95.56 233 GLU A N 1
ATOM 1706 C CA . GLU A 1 233 ? -13.314 7.897 6.304 1.00 95.56 233 GLU A CA 1
ATOM 1707 C C . GLU A 1 233 ? -14.358 6.947 6.895 1.00 95.56 233 GLU A C 1
ATOM 1709 O O . GLU A 1 233 ? -15.529 7.297 7.036 1.00 95.56 233 GLU A O 1
ATOM 1714 N N . LEU A 1 234 ? -13.927 5.745 7.279 1.00 95.62 234 LEU A N 1
ATOM 1715 C CA . LEU A 1 234 ? -14.798 4.751 7.880 1.00 95.62 234 LEU A CA 1
ATOM 1716 C C . LEU A 1 234 ? -15.390 5.228 9.209 1.00 95.62 234 LEU A C 1
ATOM 1718 O O . LEU A 1 234 ? -16.595 5.101 9.415 1.00 95.62 234 LEU A O 1
ATOM 1722 N N . PHE A 1 235 ? -14.571 5.796 10.093 1.00 96.19 235 PHE A N 1
ATOM 1723 C CA . PHE A 1 235 ? -15.050 6.366 11.349 1.00 96.19 235 PHE A CA 1
ATOM 1724 C C . PHE A 1 235 ? -16.052 7.495 11.112 1.00 96.19 235 PHE A C 1
ATOM 1726 O O . PHE A 1 235 ? -17.093 7.497 11.757 1.00 96.19 235 PHE A O 1
ATOM 1733 N N . GLY A 1 236 ? -15.811 8.371 10.133 1.00 96.56 236 GLY A N 1
ATOM 1734 C CA . GLY A 1 236 ? -16.769 9.405 9.738 1.00 96.56 236 GLY A CA 1
ATOM 1735 C C . GLY A 1 236 ? -18.118 8.828 9.295 1.00 96.56 236 GLY A C 1
ATOM 1736 O O . GLY A 1 236 ? -19.154 9.262 9.787 1.00 96.56 236 GLY A O 1
ATOM 1737 N N . ARG A 1 237 ? -18.119 7.797 8.435 1.00 96.62 237 ARG A N 1
ATOM 1738 C CA . ARG A 1 237 ? -19.356 7.125 7.980 1.00 96.62 237 ARG A CA 1
ATOM 1739 C C . ARG A 1 237 ? -20.127 6.436 9.107 1.00 96.62 237 ARG A C 1
ATOM 1741 O O . ARG A 1 237 ? -21.344 6.337 9.027 1.00 96.62 237 ARG A O 1
ATOM 1748 N N . LEU A 1 238 ? -19.421 5.927 10.115 1.00 96.06 238 LEU A N 1
ATOM 1749 C CA . LEU A 1 238 ? -20.009 5.260 11.281 1.00 96.06 238 LEU A CA 1
ATOM 1750 C C . LEU A 1 238 ? -20.268 6.222 12.449 1.00 96.06 238 LEU A C 1
ATOM 1752 O O . LEU A 1 238 ? -20.581 5.771 13.555 1.00 96.06 238 LEU A O 1
ATOM 1756 N N . GLU A 1 239 ? -20.073 7.527 12.234 1.00 96.25 239 GLU A N 1
ATOM 1757 C CA . GLU A 1 239 ? -20.181 8.563 13.261 1.00 96.25 239 GLU A CA 1
ATOM 1758 C C . GLU A 1 239 ? -19.373 8.211 14.529 1.00 96.25 239 GLU A C 1
ATOM 1760 O O . GLU A 1 239 ? -19.820 8.420 15.656 1.00 96.25 239 GLU A O 1
ATOM 1765 N N . ILE A 1 240 ? -18.212 7.574 14.363 1.00 96.06 240 ILE A N 1
ATOM 1766 C CA . ILE A 1 240 ? -17.283 7.250 15.447 1.00 96.06 240 ILE A CA 1
ATOM 1767 C C . ILE A 1 240 ? -16.397 8.466 15.670 1.00 96.06 240 ILE A C 1
ATOM 1769 O O . ILE A 1 240 ? -15.714 8.928 14.755 1.00 96.06 240 ILE A O 1
ATOM 1773 N N . GLU A 1 241 ? -16.369 8.963 16.900 1.00 95.00 241 GLU A N 1
ATOM 1774 C CA . GLU A 1 241 ? -15.528 10.100 17.245 1.00 95.00 241 GLU A CA 1
ATOM 1775 C C . GLU A 1 241 ? -14.071 9.646 17.388 1.00 95.00 241 GLU A C 1
ATOM 1777 O O . GLU A 1 241 ? -13.770 8.763 18.191 1.00 95.00 241 GLU A O 1
ATOM 1782 N N . LEU A 1 242 ? -13.157 10.242 16.621 1.00 93.75 242 LEU A N 1
ATOM 1783 C CA . LEU A 1 242 ? -11.721 9.995 16.740 1.00 93.75 242 LEU A CA 1
ATOM 1784 C C . LEU A 1 242 ? -11.046 11.169 17.447 1.00 93.75 242 LEU A C 1
ATOM 1786 O O . LEU A 1 242 ? -10.923 12.251 16.878 1.00 93.75 242 LEU A O 1
ATOM 1790 N N . ALA A 1 243 ? -10.540 10.927 18.651 1.00 92.19 243 ALA A N 1
ATOM 1791 C CA . ALA A 1 243 ? -9.727 11.874 19.397 1.00 92.19 243 ALA A CA 1
ATOM 1792 C C . ALA A 1 243 ? -8.237 11.523 19.274 1.00 92.19 243 ALA A C 1
ATOM 1794 O O . ALA A 1 243 ? -7.817 10.386 19.515 1.00 92.19 243 ALA A O 1
ATOM 1795 N N . ILE A 1 244 ? -7.419 12.517 18.922 1.00 90.69 244 ILE A N 1
ATOM 1796 C CA . ILE A 1 244 ? -5.963 12.365 18.885 1.00 90.69 244 ILE A CA 1
ATOM 1797 C C . ILE A 1 244 ? -5.395 12.694 20.265 1.00 90.69 244 ILE A C 1
ATOM 1799 O O . ILE A 1 244 ? -5.540 13.808 20.761 1.00 90.69 244 ILE A O 1
ATOM 1803 N N . GLY A 1 245 ? -4.750 11.716 20.894 1.00 88.81 245 GLY A N 1
ATOM 1804 C CA . GLY A 1 245 ? -4.181 11.864 22.226 1.00 88.81 245 GLY A CA 1
ATOM 1805 C C . GLY A 1 245 ? -3.679 10.554 22.823 1.00 88.81 245 GLY A C 1
ATOM 1806 O O . GLY A 1 245 ? -3.942 9.462 22.321 1.00 88.81 245 GLY A O 1
ATOM 1807 N N . ARG A 1 246 ? -2.937 10.665 23.926 1.00 87.94 246 ARG A N 1
ATOM 1808 C CA . ARG A 1 246 ? -2.481 9.516 24.714 1.00 87.94 246 ARG A CA 1
ATOM 1809 C C . ARG A 1 246 ? -3.398 9.332 25.919 1.00 87.94 246 ARG A C 1
ATOM 1811 O O . ARG A 1 246 ? -3.636 10.282 26.659 1.00 87.94 246 ARG A O 1
ATOM 1818 N N . VAL A 1 247 ? -3.870 8.108 26.133 1.00 88.25 247 VAL A N 1
ATOM 1819 C CA . VAL A 1 247 ? -4.580 7.738 27.363 1.00 88.25 247 VAL A CA 1
ATOM 1820 C C . VAL A 1 247 ? -3.543 7.478 28.450 1.00 88.25 247 VAL A C 1
ATOM 1822 O O . VAL A 1 247 ? -2.667 6.635 28.270 1.00 88.25 247 VAL A O 1
ATOM 1825 N N . LEU A 1 248 ? -3.616 8.235 29.545 1.00 89.94 248 LEU A N 1
ATOM 1826 C CA . LEU A 1 248 ? -2.699 8.112 30.685 1.00 89.94 248 LEU A CA 1
ATOM 1827 C C . LEU A 1 248 ? -3.335 7.344 31.846 1.00 89.94 248 LEU A C 1
ATOM 1829 O O . LEU A 1 248 ? -2.670 6.541 32.491 1.00 89.94 248 LEU A O 1
ATOM 1833 N N . THR A 1 249 ? -4.625 7.569 32.086 1.00 87.19 249 THR A N 1
ATOM 1834 C CA . THR A 1 249 ? -5.398 6.939 33.158 1.00 87.19 249 THR A CA 1
ATOM 1835 C C . THR A 1 249 ? -6.792 6.570 32.655 1.00 87.19 249 THR A C 1
ATOM 1837 O O . THR A 1 249 ? -7.342 7.222 31.766 1.00 87.19 249 THR A O 1
ATOM 1840 N N . ILE A 1 250 ? -7.355 5.494 33.208 1.00 83.25 250 ILE A N 1
ATOM 1841 C CA . ILE A 1 250 ? -8.753 5.098 33.014 1.00 83.25 250 ILE A CA 1
ATOM 1842 C C . ILE A 1 250 ? -9.348 4.932 34.406 1.00 83.25 250 ILE A C 1
ATOM 1844 O O . ILE A 1 250 ? -8.977 4.018 35.141 1.00 83.25 250 ILE A O 1
ATOM 1848 N N . GLU A 1 251 ? -10.267 5.817 34.767 1.00 83.31 251 GLU A N 1
ATOM 1849 C CA . GLU A 1 251 ? -10.934 5.789 36.063 1.00 83.31 251 GLU A CA 1
ATOM 1850 C C . GLU A 1 251 ? -12.365 5.291 35.892 1.00 83.31 251 GLU A C 1
ATOM 1852 O O . GLU A 1 251 ? -13.098 5.716 34.996 1.00 83.31 251 GLU A O 1
ATOM 1857 N N . ARG A 1 252 ? -12.786 4.370 36.763 1.00 73.62 252 ARG A N 1
ATOM 1858 C CA . ARG A 1 252 ? -14.201 4.015 36.851 1.00 73.62 252 ARG A CA 1
ATOM 1859 C C . ARG A 1 252 ? -14.911 5.155 37.561 1.00 73.62 252 ARG A C 1
ATOM 1861 O O . ARG A 1 252 ? -14.699 5.356 38.753 1.00 73.62 252 ARG A O 1
ATOM 1868 N N . SER A 1 253 ? -15.777 5.865 36.845 1.00 69.50 253 SER A N 1
ATOM 1869 C CA . SER A 1 253 ? -16.741 6.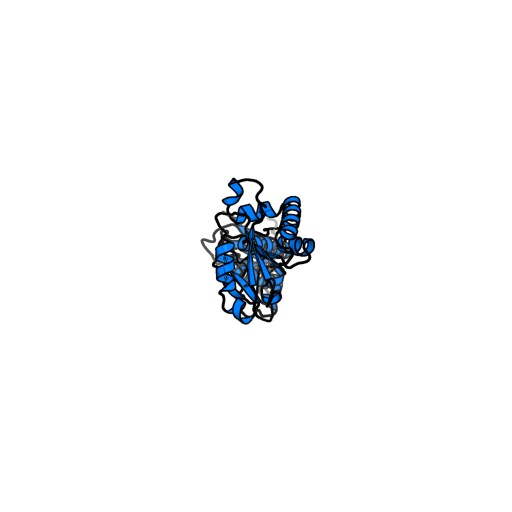740 37.506 1.00 69.50 253 SER A CA 1
ATOM 1870 C C . SER A 1 253 ? -17.561 5.887 38.484 1.00 69.50 253 SER A C 1
ATOM 1872 O O . SER A 1 253 ? -17.970 4.783 38.096 1.00 69.50 253 SER A O 1
ATOM 1874 N N . PRO A 1 254 ? -17.780 6.327 39.740 1.00 63.56 254 PRO A N 1
ATOM 1875 C CA . PRO A 1 254 ? -18.705 5.642 40.627 1.00 63.56 254 PRO A CA 1
ATOM 1876 C C . PRO A 1 254 ? -20.034 5.570 39.884 1.00 63.56 254 PRO A C 1
ATOM 1878 O O . PRO A 1 254 ? -20.602 6.603 39.531 1.00 63.56 254 PRO A O 1
ATOM 1881 N N . LEU A 1 255 ? -20.460 4.347 39.552 1.00 57.47 255 LEU A N 1
ATOM 1882 C CA . LEU A 1 255 ? -21.671 4.106 38.780 1.00 57.47 255 LEU A CA 1
ATOM 1883 C C . LEU A 1 255 ? -22.782 4.962 39.389 1.00 57.47 255 LEU A C 1
ATOM 1885 O O . LEU A 1 255 ? -23.164 4.736 40.538 1.00 57.47 255 LEU A O 1
ATOM 1889 N N . ARG A 1 256 ? -23.317 5.933 38.633 1.00 56.09 256 ARG A N 1
ATOM 1890 C CA . ARG A 1 256 ? -24.666 6.404 38.944 1.00 56.09 256 ARG A CA 1
ATOM 1891 C C . ARG A 1 256 ? -25.517 5.138 38.906 1.00 56.09 256 ARG A C 1
ATOM 1893 O O . ARG A 1 256 ? -25.480 4.466 37.872 1.00 56.09 256 ARG A O 1
ATOM 1900 N N . PRO A 1 257 ? -26.184 4.755 40.008 1.00 53.62 257 PRO A N 1
ATOM 1901 C CA . PRO A 1 257 ? -27.011 3.564 40.005 1.00 53.62 257 PRO A CA 1
ATOM 1902 C C . PRO A 1 257 ? -27.950 3.678 38.811 1.00 53.62 257 PRO A C 1
ATOM 1904 O O . PRO A 1 257 ? -28.671 4.668 38.680 1.00 53.62 257 PRO A O 1
ATOM 1907 N N . VAL A 1 258 ? -27.855 2.717 37.891 1.00 59.03 258 VAL A N 1
ATOM 1908 C CA . VAL A 1 258 ? -28.818 2.611 36.800 1.00 59.03 258 VAL A CA 1
ATOM 1909 C C . VAL A 1 258 ? -30.148 2.357 37.500 1.00 59.03 258 VAL A C 1
ATOM 1911 O O . VAL A 1 258 ? -30.241 1.335 38.189 1.00 59.03 258 VAL A O 1
ATOM 1914 N N . PRO A 1 259 ? -31.129 3.278 37.420 1.00 57.19 259 PRO A N 1
ATOM 1915 C CA . PRO A 1 259 ? -32.414 3.061 38.060 1.00 57.19 259 PRO A CA 1
ATOM 1916 C C . PRO A 1 259 ? -32.965 1.744 37.527 1.00 57.19 259 PRO A C 1
ATOM 1918 O O . PRO A 1 259 ? -33.055 1.533 36.313 1.00 57.19 259 PRO A O 1
ATOM 1921 N N . ARG A 1 260 ? -33.243 0.813 38.436 1.00 65.00 260 ARG A N 1
ATOM 1922 C CA . ARG A 1 260 ? -33.806 -0.479 38.060 1.00 65.00 260 ARG A CA 1
ATOM 1923 C C . ARG A 1 260 ? -35.206 -0.244 37.495 1.00 65.00 260 ARG A C 1
ATOM 1925 O O . ARG A 1 260 ? -35.863 0.727 37.881 1.00 65.00 260 ARG A O 1
ATOM 1932 N N . PRO A 1 261 ? -35.709 -1.128 36.618 1.00 58.25 261 PRO A N 1
ATOM 1933 C CA . PRO A 1 261 ? -37.119 -1.116 36.251 1.00 58.25 261 PRO A CA 1
ATOM 1934 C C . PRO A 1 261 ? -37.976 -1.158 37.530 1.00 58.25 261 PRO A C 1
ATOM 1936 O O . PRO A 1 261 ? -37.987 -2.167 38.230 1.00 58.25 261 PRO A O 1
ATOM 1939 N N . GLY A 1 262 ? -38.626 -0.039 37.872 1.00 70.94 262 GLY A N 1
ATOM 1940 C CA . GLY A 1 262 ? -39.411 0.126 39.104 1.00 70.94 262 GLY A CA 1
ATOM 1941 C C . GLY A 1 262 ? -38.908 1.191 40.087 1.00 70.94 262 GLY A C 1
ATOM 1942 O O . GLY A 1 262 ? -39.676 1.594 40.963 1.00 70.94 262 GLY A O 1
ATOM 1943 N N . ASP A 1 263 ? -37.685 1.707 39.931 1.00 72.50 263 ASP A N 1
ATOM 1944 C CA . ASP A 1 263 ? -37.200 2.815 40.760 1.00 72.50 263 ASP A CA 1
ATOM 1945 C C . ASP A 1 263 ? -37.982 4.090 40.413 1.00 72.50 263 ASP A C 1
ATOM 1947 O O . ASP A 1 263 ? -37.862 4.657 39.323 1.00 72.50 263 ASP A O 1
ATOM 1951 N N . ARG A 1 264 ? -38.830 4.546 41.343 1.00 62.94 264 ARG A N 1
ATOM 1952 C CA . ARG A 1 264 ? -39.531 5.827 41.209 1.00 62.94 264 ARG A CA 1
ATOM 1953 C C . ARG A 1 264 ? -38.486 6.937 41.227 1.00 62.94 264 ARG A C 1
ATOM 1955 O O . ARG A 1 264 ? -37.867 7.175 42.262 1.00 62.94 264 ARG A O 1
ATOM 1962 N N . LEU A 1 265 ? -38.320 7.629 40.099 1.00 62.56 265 LEU A N 1
ATOM 1963 C CA . LEU A 1 265 ? -37.530 8.857 40.052 1.00 62.56 265 LEU A CA 1
ATOM 1964 C C . LEU A 1 265 ? -38.025 9.799 41.163 1.00 62.56 265 LEU A C 1
ATOM 1966 O O . LEU A 1 265 ? -39.245 9.958 41.312 1.00 62.56 265 LEU A O 1
ATOM 1970 N N . PRO A 1 266 ? -37.120 10.395 41.962 1.00 60.69 266 PRO A N 1
ATOM 1971 C CA . PRO A 1 266 ? -37.513 11.346 42.988 1.00 60.69 266 PRO A CA 1
ATOM 1972 C C . PRO A 1 266 ? -38.334 12.445 42.319 1.00 60.69 266 PRO A C 1
ATOM 1974 O O . PRO A 1 266 ? -37.883 13.082 41.365 1.00 60.69 266 PRO A O 1
ATOM 1977 N N . ARG A 1 267 ? -39.582 12.611 42.774 1.00 60.47 267 ARG A N 1
ATOM 1978 C CA . ARG A 1 267 ? -40.453 13.672 42.271 1.00 60.47 267 ARG A CA 1
ATOM 1979 C C . ARG A 1 267 ? -39.725 14.997 42.506 1.00 60.47 267 ARG A C 1
ATOM 1981 O O . ARG A 1 267 ? -39.259 15.196 43.630 1.00 60.47 267 ARG A O 1
ATOM 1988 N N . PRO A 1 268 ? -39.598 15.874 41.494 1.00 55.06 268 PRO A N 1
ATOM 1989 C CA . PRO A 1 268 ? -39.024 17.194 41.701 1.00 55.06 268 PRO A CA 1
ATOM 1990 C C . PRO A 1 268 ? -39.802 17.845 42.842 1.00 55.06 268 PRO A C 1
ATOM 1992 O O . PRO A 1 268 ? -41.032 17.917 42.793 1.00 55.06 268 PRO A O 1
ATOM 1995 N N . GLY A 1 269 ? -39.083 18.168 43.918 1.00 59.53 269 GLY A N 1
ATOM 1996 C CA . GLY A 1 269 ? -39.669 18.623 45.1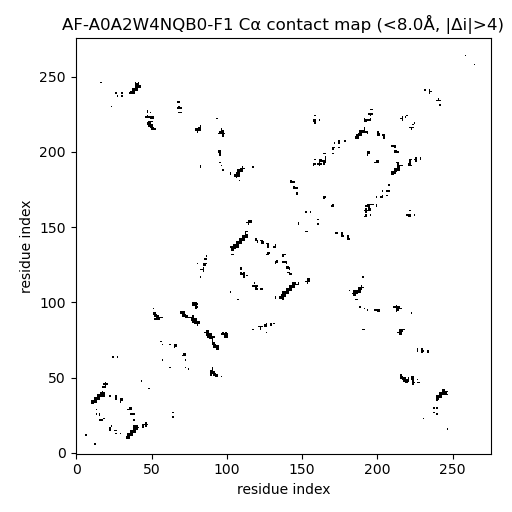67 1.00 59.53 269 GLY A CA 1
ATOM 1997 C C . GLY A 1 269 ? -40.619 19.779 44.901 1.00 59.53 269 GLY A C 1
ATOM 1998 O O . GLY A 1 269 ? -40.214 20.807 44.361 1.00 59.53 269 GLY A O 1
ATOM 1999 N N . GLY A 1 270 ? -41.886 19.592 45.272 1.00 51.22 270 GLY A N 1
ATOM 2000 C CA . GLY A 1 270 ? -42.807 20.699 45.442 1.00 51.22 270 GLY A CA 1
ATOM 2001 C C . GLY A 1 270 ? -42.219 21.606 46.511 1.00 51.22 270 GLY A C 1
ATOM 2002 O O . GLY A 1 270 ? -42.176 21.231 47.681 1.00 51.22 270 GLY A O 1
ATOM 2003 N N . GLY A 1 271 ? -41.703 22.759 46.092 1.00 54.00 271 GLY A N 1
ATOM 2004 C CA . GLY A 1 271 ? -41.361 23.829 47.009 1.00 54.00 271 GLY A CA 1
ATOM 2005 C C . GLY A 1 271 ? -42.627 24.234 47.748 1.00 54.00 271 GLY A C 1
ATOM 2006 O O . GLY A 1 271 ? -43.571 24.731 47.135 1.00 54.00 271 GLY A O 1
ATOM 2007 N N . SER A 1 272 ? -42.664 23.988 49.054 1.00 54.97 272 SER A N 1
ATOM 2008 C CA . SER A 1 272 ? -43.657 24.615 49.915 1.00 54.97 272 SER A CA 1
ATOM 2009 C C . SER A 1 272 ? -43.403 26.126 49.914 1.00 54.97 272 SER A C 1
ATOM 2011 O O . SER A 1 272 ? -42.268 26.538 50.170 1.00 54.97 272 SER A O 1
ATOM 2013 N N . PRO A 1 273 ? -44.415 26.966 49.642 1.00 61.06 273 PRO A N 1
ATOM 2014 C CA . PRO A 1 273 ? -44.290 28.401 49.834 1.00 61.06 273 PRO A CA 1
ATOM 2015 C C . PRO A 1 273 ? -44.182 28.679 51.338 1.00 61.06 273 PRO A C 1
ATOM 2017 O O . PRO A 1 273 ? -45.090 28.359 52.103 1.00 61.06 273 PRO A O 1
ATOM 2020 N N . SER A 1 274 ? -43.057 29.251 51.766 1.00 61.88 274 SER A N 1
ATOM 2021 C CA . SER A 1 274 ? -42.925 29.822 53.106 1.00 61.88 274 SER A CA 1
ATOM 2022 C C . SER A 1 274 ? -43.696 31.138 53.139 1.00 61.88 274 SER A C 1
ATOM 2024 O O . SER A 1 274 ? -43.331 32.081 52.440 1.00 61.88 274 SER A O 1
ATOM 2026 N N . ALA A 1 275 ? -44.762 31.184 53.934 1.00 62.59 275 ALA A N 1
ATOM 2027 C CA . ALA A 1 275 ? -45.451 32.403 54.325 1.00 62.59 27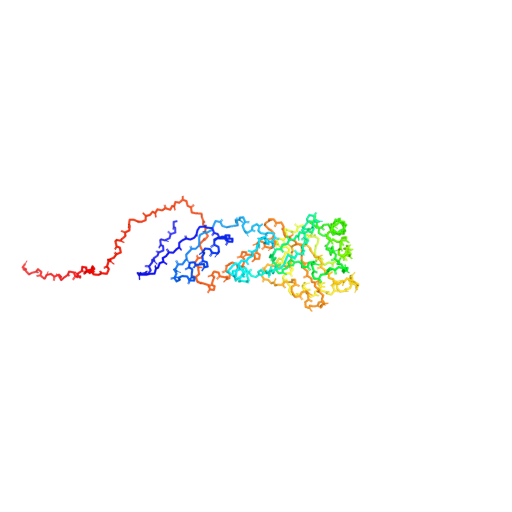5 ALA A CA 1
ATOM 2028 C C . ALA A 1 275 ? -45.155 32.677 55.805 1.00 62.59 275 ALA A C 1
ATOM 2030 O O . ALA A 1 275 ? -45.500 31.842 56.642 1.00 62.59 275 ALA A O 1
ATOM 2031 N N . ALA A 1 276 ? -44.505 33.816 56.066 1.00 59.47 276 ALA A N 1
ATOM 2032 C CA . ALA A 1 276 ? -44.556 34.692 57.248 1.00 59.47 276 ALA A CA 1
ATOM 2033 C C . ALA A 1 276 ? -43.249 35.493 57.329 1.00 59.47 276 ALA A C 1
ATOM 2035 O O . ALA A 1 276 ? -42.180 34.857 57.467 1.00 59.47 276 ALA A O 1
#

Secondary structure (DSSP, 8-state):
-PPP--PPTTSPEEEEE--SHHHHHHHHHHHHTT-EEEEEE-SS-TTTT--SEE-S---HHHHHHHHHTTEEEEEEEEEEE-TTS-EEEEEEEETTB--SGGGTTSEEEEEE---TT--HHHHHHHHHTSHHHHHHT-EEEEEE----SSGGGGGS-HHHHHHHTT-HHHHHHHHHHHHHH-TT-SEEEE-S-S-SSS-HHHHHHHHHTS-EEEPPPPTTSHHHHHHHHHHHHHHHHTT-EEEES---------PPP---TT--PPPPP-------

Nearest PDB structures (foldseek):
  1x1p-assembly1_A  TM=4.817E-01  e=2.285E-02  Thermococcus kodakarensis KOD1
  2dfh-assembly1_A  TM=4.516E-01  e=1.262E-01  Thermococcus kodakarensis KOD1
  1uax-assembly2_B  TM=4.875E-01  e=6.969E-01  Pyrococcus horikoshii OT3
  2dff-assembly1_A  TM=4.281E-01  e=4.200E-01  Thermococcus kodakarensis KOD1
  4ehu-assembly1_A  TM=4.383E-01  e=1.398E+00  Clostridioides difficile